Protein AF-A0A2M8DKU1-F1 (afdb_monomer_lite)

Sequence (225 aa):
MVCRLCLLVALFFCLPRLAAAACPTCHAKIEQAAGWAHTYADWEESIHAFNEITCTSCHGGDNGAPEAAKAHAGIRFRGQAAAGDPAVRLTVVQLCSGCHQDTFHGYRVSPHFKALSAGRKAADCATCHGAVGGHVLNAGTITATCRQCHTDTAAGNTVEVAQTMLEFTHRIRMALVFPEPGHQLTGDKRARVEEAISAAMAAWHEFNLESLGQALVHGTGVLDQ

Foldseek 3Di:
DDDDDDDPPPPPPPPPPPQQQAPCNPQVPDDDDPADLDGPVLQCLAPCVVVVNGPCLQQNADRRDPDPVRRNVRGPDPGNVLPFFLVSLVVLLVSCCVPPVLLSVLLCLAPQVVCSVVRHGGDHPCLQQTSNSRDDDALVRQLVSVCVPDVDDPPPPLSVLLSVLRNLLVVLVCCQVPPDVPQHDDDPLSVLLVVLSVQLSSNNSNSNSPSNVVSSCSNVVSSVD

Radius of gyration: 25.32 Å; chains: 1; bounding box: 109×31×55 Å

pLDDT: mean 83.02, std 13.85, range [41.19, 97.12]

Structure (mmCIF, N/CA/C/O backbone):
data_AF-A0A2M8DKU1-F1
#
_entry.id   AF-A0A2M8DKU1-F1
#
loop_
_atom_site.group_PDB
_atom_site.id
_atom_site.type_symbol
_atom_site.label_atom_id
_atom_site.label_alt_id
_atom_site.label_comp_id
_atom_site.label_asym_id
_atom_site.label_entity_id
_atom_site.label_seq_id
_atom_site.pdbx_PDB_ins_code
_atom_site.Cartn_x
_atom_site.Cartn_y
_atom_site.Cartn_z
_atom_site.occupancy
_atom_site.B_iso_or_equiv
_atom_site.auth_seq_id
_atom_site.auth_comp_id
_atom_site.auth_asym_id
_atom_site.auth_atom_id
_atom_site.pdbx_PDB_model_num
ATOM 1 N N . MET A 1 1 ? 84.349 2.995 -3.099 1.00 42.56 1 MET A N 1
ATOM 2 C CA . MET A 1 1 ? 83.288 3.157 -4.118 1.00 42.56 1 MET A CA 1
ATOM 3 C C . MET A 1 1 ? 81.954 2.842 -3.469 1.00 42.56 1 MET A C 1
ATOM 5 O O . MET A 1 1 ? 81.770 1.741 -2.975 1.00 42.56 1 MET A O 1
ATOM 9 N N . VAL A 1 2 ? 81.093 3.854 -3.370 1.00 41.19 2 VAL A N 1
ATOM 10 C CA . VAL A 1 2 ? 79.790 3.825 -2.690 1.00 41.19 2 VAL A CA 1
ATOM 11 C C . VAL A 1 2 ? 78.769 3.161 -3.619 1.00 41.19 2 VAL A C 1
ATOM 13 O O . VAL A 1 2 ? 78.515 3.694 -4.695 1.00 41.19 2 VAL A O 1
ATOM 16 N N . CYS A 1 3 ? 78.186 2.023 -3.233 1.00 44.62 3 CYS A N 1
ATOM 17 C CA . CYS A 1 3 ? 77.051 1.444 -3.955 1.00 44.62 3 CYS A CA 1
ATOM 18 C C . CYS A 1 3 ? 75.760 1.964 -3.311 1.00 44.62 3 CYS A C 1
ATOM 20 O O . CYS A 1 3 ? 75.460 1.659 -2.157 1.00 44.62 3 CYS A O 1
ATOM 22 N N . ARG A 1 4 ? 75.068 2.854 -4.028 1.00 52.16 4 ARG A N 1
ATOM 23 C CA . ARG A 1 4 ? 73.880 3.572 -3.566 1.00 52.16 4 ARG A CA 1
ATOM 24 C C . ARG A 1 4 ? 72.654 2.657 -3.511 1.00 52.16 4 ARG A C 1
ATOM 26 O O . ARG A 1 4 ? 72.298 2.005 -4.484 1.00 52.16 4 ARG A O 1
ATOM 33 N N . LEU A 1 5 ? 71.997 2.738 -2.361 1.00 53.97 5 LEU A N 1
ATOM 34 C CA . LEU A 1 5 ? 70.606 2.424 -2.060 1.00 53.97 5 LEU A CA 1
ATOM 35 C C . LEU A 1 5 ? 69.651 2.785 -3.222 1.00 53.97 5 LEU A C 1
ATOM 37 O O . LEU A 1 5 ? 69.619 3.936 -3.652 1.00 53.97 5 LEU A O 1
ATOM 41 N N . CYS A 1 6 ? 68.833 1.834 -3.678 1.00 49.78 6 CYS A N 1
ATOM 42 C CA . CYS A 1 6 ? 67.615 2.107 -4.448 1.00 49.78 6 CYS A CA 1
ATOM 43 C C . CYS A 1 6 ? 66.435 1.467 -3.713 1.00 49.78 6 CYS A C 1
ATOM 45 O O . CYS A 1 6 ? 66.154 0.280 -3.858 1.00 49.78 6 CYS A O 1
ATOM 47 N N . LEU A 1 7 ? 65.780 2.269 -2.872 1.00 52.06 7 LEU A N 1
ATOM 48 C CA . LEU A 1 7 ? 64.505 1.941 -2.246 1.00 52.06 7 LEU A CA 1
ATOM 49 C C . LEU A 1 7 ? 63.419 2.068 -3.330 1.00 52.06 7 LEU A C 1
ATOM 51 O O . LEU A 1 7 ? 63.049 3.175 -3.717 1.00 52.06 7 LEU A O 1
ATOM 55 N N . LEU A 1 8 ? 62.943 0.944 -3.865 1.00 54.41 8 LEU A N 1
ATOM 56 C CA . LEU A 1 8 ? 61.777 0.910 -4.749 1.00 54.41 8 LEU A CA 1
ATOM 57 C C . LEU A 1 8 ? 60.518 1.121 -3.898 1.00 54.41 8 LEU A C 1
ATOM 59 O O . LEU A 1 8 ? 59.975 0.181 -3.323 1.00 54.41 8 LEU A O 1
ATOM 63 N N . VAL A 1 9 ? 60.065 2.370 -3.800 1.00 57.34 9 VAL A N 1
ATOM 64 C CA . VAL A 1 9 ? 58.725 2.693 -3.299 1.00 57.34 9 VAL A CA 1
ATOM 65 C C . VAL A 1 9 ? 57.731 2.260 -4.373 1.00 57.34 9 VAL A C 1
ATOM 67 O O . VAL A 1 9 ? 57.566 2.930 -5.391 1.00 57.34 9 VAL A O 1
ATOM 70 N N . ALA A 1 10 ? 57.096 1.107 -4.169 1.00 59.84 10 ALA A N 1
ATOM 71 C CA . ALA A 1 10 ? 55.966 0.676 -4.976 1.00 59.84 10 ALA A CA 1
ATOM 72 C C . ALA A 1 10 ? 54.788 1.626 -4.711 1.00 59.84 10 ALA A C 1
ATOM 74 O O . ALA A 1 10 ? 54.041 1.468 -3.747 1.00 59.84 10 ALA A O 1
ATOM 75 N N . LEU A 1 11 ? 54.643 2.642 -5.562 1.00 57.56 11 LEU A N 1
ATOM 76 C CA . LEU A 1 11 ? 53.414 3.414 -5.695 1.00 57.56 11 LEU A CA 1
ATOM 77 C C . LEU A 1 11 ? 52.318 2.451 -6.157 1.00 57.56 11 LEU A C 1
ATOM 79 O O . LEU A 1 11 ? 52.180 2.169 -7.347 1.00 57.56 11 LEU A O 1
ATOM 83 N N . PHE A 1 12 ? 51.551 1.926 -5.201 1.00 57.91 12 PHE A N 1
ATOM 84 C CA . PHE A 1 12 ? 50.243 1.346 -5.467 1.00 57.91 12 PHE A CA 1
ATOM 85 C C . PHE A 1 12 ? 49.377 2.465 -6.054 1.00 57.91 12 PHE A C 1
ATOM 87 O O . PHE A 1 12 ? 48.745 3.237 -5.334 1.00 57.91 12 PHE A O 1
ATOM 94 N N . PHE A 1 13 ? 49.389 2.590 -7.381 1.00 55.44 13 PHE A N 1
ATOM 95 C CA . PHE A 1 13 ? 48.347 3.297 -8.104 1.00 55.44 13 PHE A CA 1
ATOM 96 C C . PHE A 1 13 ? 47.045 2.566 -7.782 1.00 55.44 13 PHE A C 1
ATOM 98 O O . PHE A 1 13 ? 46.744 1.511 -8.340 1.00 55.44 13 PHE A O 1
ATOM 105 N N . CYS A 1 14 ? 46.295 3.112 -6.829 1.00 55.62 14 CYS A N 1
ATOM 106 C CA . CYS A 1 14 ? 44.892 2.799 -6.658 1.00 55.62 14 CYS A CA 1
ATOM 107 C C . CYS A 1 14 ? 44.209 3.303 -7.932 1.00 55.62 14 CYS A C 1
ATOM 109 O O . CYS A 1 14 ? 43.826 4.468 -8.025 1.00 55.62 14 CYS A O 1
ATOM 111 N N . LEU A 1 15 ? 44.166 2.457 -8.968 1.00 50.81 15 LEU A N 1
ATOM 112 C CA . LEU A 1 15 ? 43.274 2.684 -10.093 1.00 50.81 15 LEU A CA 1
ATOM 113 C C . LEU A 1 15 ? 41.895 2.910 -9.476 1.00 50.81 15 LEU A C 1
ATOM 115 O O . LEU A 1 15 ? 41.463 2.060 -8.688 1.00 50.81 15 LEU A O 1
ATOM 119 N N . PRO A 1 16 ? 41.213 4.029 -9.775 1.00 46.62 16 PRO A N 1
ATOM 120 C CA . PRO A 1 16 ? 39.846 4.179 -9.338 1.00 46.62 16 PRO A CA 1
ATOM 121 C C . PRO A 1 16 ? 39.110 2.997 -9.954 1.00 46.62 16 PRO A C 1
ATOM 123 O O . PRO A 1 16 ? 38.996 2.887 -11.176 1.00 46.62 16 PRO A O 1
ATOM 126 N N . ARG A 1 17 ? 38.672 2.058 -9.111 1.00 51.22 17 ARG A N 1
ATOM 127 C CA . ARG A 1 17 ? 37.619 1.127 -9.495 1.00 51.22 17 ARG A CA 1
ATOM 128 C C . ARG A 1 17 ? 36.519 2.048 -9.994 1.00 51.22 17 ARG A C 1
ATOM 130 O O . ARG A 1 17 ? 35.993 2.815 -9.190 1.00 51.22 17 ARG A O 1
ATOM 137 N N . LEU A 1 18 ? 36.255 2.053 -11.305 1.00 50.94 18 LEU A N 1
ATOM 138 C CA . LEU A 1 18 ? 35.040 2.661 -11.828 1.00 50.94 18 LEU A CA 1
ATOM 139 C C . LEU A 1 18 ? 33.934 2.090 -10.954 1.00 50.94 18 LEU A C 1
ATOM 141 O O . LEU A 1 18 ? 33.735 0.873 -10.942 1.00 50.94 18 LEU A O 1
ATOM 145 N N . ALA A 1 19 ? 33.351 2.941 -10.109 1.00 52.53 19 ALA A N 1
ATOM 146 C CA . ALA A 1 19 ? 32.265 2.530 -9.251 1.00 52.53 19 ALA A CA 1
ATOM 147 C C . ALA A 1 19 ? 31.234 1.910 -10.189 1.00 52.53 19 ALA A C 1
ATOM 149 O O . ALA A 1 19 ? 30.847 2.549 -11.170 1.00 52.53 19 ALA A O 1
ATOM 150 N N . ALA A 1 20 ? 30.896 0.643 -9.946 1.00 52.22 20 ALA A N 1
ATOM 151 C CA . ALA A 1 20 ? 29.767 -0.011 -10.586 1.00 52.22 20 ALA A CA 1
ATOM 152 C C . ALA A 1 20 ? 28.630 1.012 -10.688 1.00 52.22 20 ALA A C 1
ATOM 154 O O . ALA A 1 20 ? 28.280 1.636 -9.681 1.00 52.22 20 ALA A O 1
ATOM 155 N N . ALA A 1 21 ? 28.155 1.275 -11.907 1.00 59.72 21 ALA A N 1
ATOM 156 C CA . ALA A 1 21 ? 27.138 2.290 -12.119 1.00 59.72 21 ALA A CA 1
ATOM 157 C C . ALA A 1 21 ? 25.833 1.761 -11.531 1.00 59.72 21 ALA A C 1
ATOM 159 O O . ALA A 1 21 ? 25.127 0.979 -12.163 1.00 59.72 21 ALA A O 1
ATOM 160 N N . ALA A 1 22 ? 25.545 2.165 -10.298 1.00 82.81 22 ALA A N 1
ATOM 161 C CA . ALA A 1 22 ? 24.321 1.774 -9.639 1.00 82.81 22 ALA A CA 1
ATOM 162 C C . ALA A 1 22 ? 23.124 2.399 -10.373 1.00 82.81 22 ALA A C 1
ATOM 164 O O . ALA A 1 22 ? 23.231 3.504 -10.913 1.00 82.81 22 ALA A O 1
ATOM 165 N N . CYS A 1 23 ? 21.964 1.742 -10.360 1.00 88.56 23 CYS A N 1
ATOM 166 C CA . CYS A 1 23 ? 20.742 2.232 -10.995 1.00 88.56 23 CYS A CA 1
ATOM 167 C C . CYS A 1 23 ? 20.452 3.713 -10.650 1.00 88.56 23 CYS A C 1
ATOM 169 O O . CYS A 1 23 ? 20.193 4.478 -11.584 1.00 88.56 23 CYS A O 1
ATOM 171 N N . PRO A 1 24 ? 20.586 4.174 -9.382 1.00 88.19 24 PRO A N 1
ATOM 172 C CA . PRO A 1 24 ? 20.432 5.588 -9.023 1.00 88.19 24 PRO A CA 1
ATOM 173 C C . PRO A 1 24 ? 21.370 6.544 -9.768 1.00 88.19 24 PRO A C 1
ATOM 175 O O . PRO A 1 24 ? 20.971 7.649 -10.116 1.00 88.19 24 PRO A O 1
ATOM 178 N N . THR A 1 25 ? 22.606 6.136 -10.072 1.00 86.56 25 THR A N 1
ATOM 179 C CA . THR A 1 25 ? 23.611 7.004 -10.710 1.00 86.56 25 THR A CA 1
ATOM 180 C C . THR A 1 25 ? 23.165 7.494 -12.088 1.00 86.56 25 THR A C 1
ATOM 182 O O . THR A 1 25 ? 23.462 8.633 -12.465 1.00 86.56 25 THR A O 1
ATOM 185 N N . CYS A 1 26 ? 22.439 6.650 -12.824 1.00 87.75 26 CYS A N 1
ATOM 186 C CA . CYS A 1 26 ? 21.829 7.004 -14.100 1.00 87.75 26 CYS A CA 1
ATOM 187 C C . CYS A 1 26 ? 20.399 7.524 -13.911 1.00 87.75 26 CYS A C 1
ATOM 189 O O . CYS A 1 26 ? 20.077 8.602 -14.403 1.00 87.75 26 CYS A O 1
ATOM 191 N N . HIS A 1 27 ? 19.545 6.799 -13.181 1.00 88.75 27 HIS A N 1
ATOM 192 C CA . HIS A 1 27 ? 18.113 7.102 -13.108 1.00 88.75 27 HIS A CA 1
ATOM 193 C C . HIS A 1 27 ? 17.765 8.369 -12.318 1.00 88.75 27 HIS A C 1
ATOM 195 O O . HIS A 1 27 ? 16.707 8.935 -12.577 1.00 88.75 27 HIS A O 1
ATOM 201 N N . ALA A 1 28 ? 18.651 8.874 -11.452 1.00 89.38 28 ALA A N 1
ATOM 202 C CA . ALA A 1 28 ? 18.483 10.191 -10.827 1.00 89.38 28 ALA A CA 1
ATOM 203 C C . ALA A 1 28 ? 18.616 11.359 -11.820 1.00 89.38 28 ALA A C 1
ATOM 205 O O . ALA A 1 28 ? 18.211 12.478 -11.526 1.00 89.38 28 ALA A O 1
ATOM 206 N N . LYS A 1 29 ? 19.215 11.116 -12.993 1.00 87.88 29 LYS A N 1
ATOM 207 C CA . LYS A 1 29 ? 19.506 12.136 -14.016 1.00 87.88 29 LYS A CA 1
ATOM 208 C C . LYS A 1 29 ? 18.696 11.946 -15.294 1.00 87.88 29 LYS A C 1
ATOM 210 O O . LYS A 1 29 ? 18.855 12.717 -16.236 1.00 87.88 29 LYS A O 1
ATOM 215 N N . ILE A 1 30 ? 17.887 10.892 -15.353 1.00 81.25 30 ILE A N 1
ATOM 216 C CA . ILE A 1 30 ? 17.047 10.579 -16.502 1.00 81.25 30 ILE A CA 1
ATOM 217 C C . ILE A 1 30 ? 15.628 10.977 -16.137 1.00 81.25 30 ILE A C 1
ATOM 219 O O . ILE A 1 30 ? 15.043 10.424 -15.207 1.00 81.25 30 ILE A O 1
ATOM 223 N N . GLU A 1 31 ? 15.071 11.907 -16.901 1.00 73.00 31 GLU A N 1
ATOM 224 C CA . GLU A 1 31 ? 13.649 12.204 -16.835 1.00 73.00 31 GLU A CA 1
ATOM 225 C C . GLU A 1 31 ? 12.876 10.964 -17.304 1.00 73.00 31 GLU A C 1
ATOM 227 O O . GLU A 1 31 ? 13.057 10.491 -18.433 1.00 73.00 31 GLU A O 1
ATOM 232 N N . GLN A 1 32 ? 12.073 10.365 -16.418 1.00 70.00 32 GLN A N 1
ATOM 233 C CA . GLN A 1 32 ? 11.247 9.229 -16.817 1.00 70.00 32 GLN A CA 1
ATOM 234 C C . GLN A 1 32 ? 10.171 9.707 -17.796 1.00 70.00 32 GLN A C 1
ATOM 236 O O . GLN A 1 32 ? 9.537 10.741 -17.598 1.00 70.00 32 GLN A O 1
ATOM 241 N N . ALA A 1 33 ? 9.952 8.930 -18.858 1.00 66.94 33 ALA A N 1
ATOM 242 C CA . ALA A 1 33 ? 8.930 9.244 -19.847 1.00 66.94 33 ALA A CA 1
ATOM 243 C C . ALA A 1 33 ? 7.536 9.339 -19.203 1.00 66.94 33 ALA A C 1
ATOM 245 O O . ALA A 1 33 ? 7.223 8.614 -18.253 1.00 66.94 33 ALA A O 1
ATOM 246 N N . ALA A 1 34 ? 6.673 10.179 -19.779 1.00 61.72 34 ALA A N 1
ATOM 247 C CA . ALA A 1 34 ? 5.272 10.254 -19.390 1.00 61.72 34 ALA A CA 1
ATOM 248 C C . ALA A 1 34 ? 4.650 8.847 -19.394 1.00 61.72 34 ALA A C 1
ATOM 250 O O . ALA A 1 34 ? 4.682 8.143 -20.406 1.00 61.72 34 ALA A O 1
ATOM 251 N N . GLY A 1 35 ? 4.119 8.432 -18.241 1.00 64.31 35 GLY A N 1
ATOM 252 C CA . GLY A 1 35 ? 3.426 7.159 -18.091 1.00 64.31 35 GLY A CA 1
ATOM 253 C C . GLY A 1 35 ? 4.106 6.090 -17.237 1.00 64.31 35 GLY A C 1
ATOM 254 O O . GLY A 1 35 ? 3.510 5.037 -17.027 1.00 64.31 35 GLY A O 1
ATOM 255 N N . TRP A 1 36 ? 5.309 6.325 -16.717 1.00 77.06 36 TRP A N 1
ATOM 256 C CA . TRP A 1 36 ? 5.889 5.434 -15.709 1.00 77.06 36 TRP A CA 1
ATOM 257 C C . TRP A 1 36 ? 5.068 5.461 -14.415 1.00 77.06 36 TRP A C 1
ATOM 259 O O . TRP A 1 36 ? 4.491 6.484 -14.057 1.00 77.06 36 TRP A O 1
ATOM 269 N N . ALA A 1 37 ? 5.010 4.323 -13.717 1.00 80.31 37 ALA A N 1
ATOM 270 C CA . ALA A 1 37 ? 4.240 4.205 -12.478 1.00 80.31 37 ALA A CA 1
ATOM 271 C C . ALA A 1 37 ? 4.882 4.943 -11.288 1.00 80.31 37 ALA A C 1
ATOM 273 O O . ALA A 1 37 ? 4.203 5.170 -10.291 1.00 80.31 37 ALA A O 1
ATOM 274 N N . HIS A 1 38 ? 6.176 5.264 -11.382 1.00 86.38 38 HIS A N 1
ATOM 275 C CA . HIS A 1 38 ? 6.903 6.091 -10.426 1.00 86.38 38 HIS A CA 1
ATOM 276 C C . HIS A 1 38 ? 8.167 6.686 -11.066 1.00 86.38 38 HIS A C 1
ATOM 278 O O . HIS A 1 38 ? 8.675 6.169 -12.070 1.00 86.38 38 HIS A O 1
ATOM 284 N N . THR A 1 39 ? 8.691 7.735 -10.443 1.00 87.12 39 THR A N 1
ATOM 285 C CA . THR A 1 39 ? 9.962 8.381 -10.768 1.00 87.12 39 THR A CA 1
ATOM 286 C C . THR A 1 39 ? 11.103 7.909 -9.859 1.00 87.12 39 THR A C 1
ATOM 288 O O . THR A 1 39 ? 10.897 7.125 -8.926 1.00 87.12 39 THR A O 1
ATOM 291 N N . TYR A 1 40 ? 12.334 8.356 -10.138 1.00 88.94 40 TYR A N 1
ATOM 292 C CA . TYR A 1 40 ? 13.443 8.208 -9.185 1.00 88.94 40 TYR A CA 1
ATOM 293 C C . TYR A 1 40 ? 13.170 9.006 -7.906 1.00 88.94 40 TYR A C 1
ATOM 295 O O . TYR A 1 40 ? 13.390 8.472 -6.825 1.00 88.94 40 TYR A O 1
ATOM 303 N N . ALA A 1 41 ? 12.643 10.229 -8.029 1.00 88.69 41 ALA A N 1
ATOM 304 C CA . ALA A 1 41 ? 12.298 11.069 -6.884 1.00 88.69 41 ALA A CA 1
ATOM 305 C C . ALA A 1 41 ? 11.245 10.393 -5.989 1.00 88.69 41 ALA A C 1
ATOM 307 O O . ALA A 1 41 ? 11.443 10.302 -4.783 1.00 88.69 41 ALA A O 1
ATOM 308 N N . ASP A 1 42 ? 10.206 9.790 -6.582 1.00 88.31 42 ASP A N 1
ATOM 309 C CA . ASP A 1 42 ? 9.186 9.043 -5.829 1.00 88.31 42 ASP A CA 1
ATOM 310 C C . ASP A 1 42 ? 9.805 7.901 -5.008 1.00 88.31 42 ASP A C 1
ATOM 312 O O . ASP A 1 42 ? 9.341 7.591 -3.911 1.00 88.31 42 ASP A O 1
ATOM 316 N N . TRP A 1 43 ? 10.834 7.232 -5.547 1.00 90.75 43 TRP A N 1
ATOM 317 C CA . TRP A 1 43 ? 11.559 6.194 -4.816 1.00 90.75 43 TRP A CA 1
ATOM 318 C C . TRP A 1 43 ? 12.450 6.803 -3.737 1.00 90.75 43 TRP A C 1
ATOM 320 O O . TRP A 1 43 ? 12.392 6.334 -2.606 1.00 90.75 43 TRP A O 1
ATOM 330 N N . GLU A 1 44 ? 13.239 7.827 -4.060 1.00 91.25 44 GLU A N 1
ATOM 331 C CA . GLU A 1 44 ? 14.175 8.487 -3.142 1.00 91.25 44 GLU A CA 1
ATOM 332 C C . GLU A 1 44 ? 13.470 9.048 -1.898 1.00 91.25 44 GLU A C 1
ATOM 334 O O . GLU A 1 44 ? 13.991 8.939 -0.791 1.00 91.25 44 GLU A O 1
ATOM 339 N N . GLU A 1 45 ? 12.250 9.560 -2.059 1.00 90.06 45 GLU A N 1
ATOM 340 C CA . GLU A 1 45 ? 11.421 10.082 -0.967 1.00 90.06 45 GLU A CA 1
ATOM 341 C C . GLU A 1 45 ? 10.640 8.988 -0.212 1.00 90.06 45 GLU A C 1
ATOM 343 O O . GLU A 1 45 ? 9.981 9.260 0.795 1.00 90.06 45 GLU A O 1
ATOM 348 N N . SER A 1 46 ? 10.685 7.736 -0.675 1.00 91.69 46 SER A N 1
ATOM 349 C CA . SER A 1 46 ? 9.899 6.647 -0.095 1.00 91.69 46 SER A CA 1
ATOM 350 C C . SER A 1 46 ? 10.521 6.056 1.173 1.00 91.69 46 SER A C 1
ATOM 352 O O . SER A 1 46 ? 11.736 6.059 1.392 1.00 91.69 46 SER A O 1
ATOM 354 N N . ILE A 1 47 ? 9.676 5.392 1.969 1.00 91.06 47 ILE A N 1
ATOM 355 C CA . ILE A 1 47 ? 10.130 4.577 3.103 1.00 91.06 47 ILE A CA 1
ATOM 356 C C . ILE A 1 47 ? 11.055 3.431 2.664 1.00 91.06 47 ILE A C 1
ATOM 358 O O . ILE A 1 47 ? 11.888 2.977 3.443 1.00 91.06 47 ILE A O 1
ATOM 362 N N . HIS A 1 48 ? 10.942 2.965 1.418 1.00 93.25 48 HIS A N 1
ATOM 363 C CA . HIS A 1 48 ? 11.815 1.927 0.885 1.00 93.25 48 HIS A CA 1
ATOM 364 C C . HIS A 1 48 ? 13.237 2.438 0.662 1.00 93.25 48 HIS A C 1
ATOM 366 O O . HIS A 1 48 ? 14.172 1.745 1.053 1.00 93.25 48 HIS A O 1
ATOM 372 N N . ALA A 1 49 ? 13.417 3.645 0.116 1.00 92.06 49 ALA A N 1
ATOM 373 C CA . ALA A 1 49 ? 14.746 4.247 0.020 1.00 92.06 49 ALA A CA 1
ATOM 374 C C . ALA A 1 49 ? 15.331 4.541 1.406 1.00 92.06 49 ALA A C 1
ATOM 376 O O . ALA A 1 49 ? 16.496 4.226 1.644 1.00 92.06 49 ALA A O 1
ATOM 377 N N . PHE A 1 50 ? 14.514 5.041 2.344 1.00 91.19 50 PHE A N 1
ATOM 378 C CA . PHE A 1 50 ? 14.939 5.245 3.734 1.00 91.19 50 PHE A CA 1
ATOM 379 C C . PHE A 1 50 ? 15.457 3.953 4.395 1.00 91.19 50 PHE A C 1
ATOM 381 O O . PHE A 1 50 ? 16.394 4.002 5.184 1.00 91.19 50 PHE A O 1
ATOM 388 N N . ASN A 1 51 ? 14.877 2.798 4.051 1.00 92.19 51 ASN A N 1
ATOM 389 C CA . ASN A 1 51 ? 15.301 1.478 4.536 1.00 92.19 51 ASN A CA 1
ATOM 390 C C . ASN A 1 51 ? 16.260 0.749 3.570 1.00 92.19 51 ASN A C 1
ATOM 392 O O . ASN A 1 51 ? 16.362 -0.475 3.618 1.00 92.19 51 ASN A O 1
ATOM 396 N N . GLU A 1 52 ? 16.937 1.476 2.676 1.00 92.12 52 GLU A N 1
ATOM 397 C CA . GLU A 1 52 ? 17.967 0.949 1.764 1.00 92.12 52 GLU A CA 1
ATOM 398 C C . GLU A 1 52 ? 17.483 -0.165 0.806 1.00 92.12 52 GLU A C 1
ATOM 400 O O . GLU A 1 52 ? 18.271 -0.944 0.259 1.00 92.12 52 GLU A O 1
ATOM 405 N N . ILE A 1 53 ? 16.178 -0.234 0.529 1.00 92.25 53 ILE A N 1
ATOM 406 C CA . ILE A 1 53 ? 15.614 -1.166 -0.450 1.00 92.25 53 ILE A CA 1
ATOM 407 C C . ILE A 1 53 ? 15.931 -0.666 -1.863 1.00 92.25 53 ILE A C 1
ATOM 409 O O . ILE A 1 53 ? 15.328 0.277 -2.380 1.00 92.25 53 ILE A O 1
ATOM 413 N N . THR A 1 54 ? 16.897 -1.327 -2.500 1.00 91.00 54 THR A N 1
ATOM 414 C CA . THR A 1 54 ? 17.414 -0.937 -3.819 1.00 91.00 54 THR A CA 1
ATOM 415 C C . THR A 1 54 ? 16.438 -1.221 -4.965 1.00 91.00 54 THR A C 1
ATOM 417 O O . THR A 1 54 ? 15.559 -2.079 -4.870 1.00 91.00 54 THR A O 1
ATOM 420 N N . CYS A 1 55 ? 16.662 -0.577 -6.116 1.00 90.44 55 CYS A N 1
ATOM 421 C CA . CYS A 1 55 ? 15.885 -0.796 -7.340 1.00 90.44 55 CYS A CA 1
ATOM 422 C C . CYS A 1 55 ? 15.811 -2.285 -7.723 1.00 90.44 55 CYS A C 1
ATOM 424 O O . CYS A 1 55 ? 14.753 -2.773 -8.120 1.00 90.44 55 CYS A O 1
ATOM 426 N N . THR A 1 56 ? 16.920 -3.015 -7.559 1.00 91.62 56 THR A N 1
ATOM 427 C CA . THR A 1 56 ? 17.020 -4.432 -7.941 1.00 91.62 56 THR A CA 1
ATOM 428 C C . THR A 1 56 ? 16.205 -5.371 -7.057 1.00 91.62 56 THR A C 1
ATOM 430 O O . THR A 1 56 ? 15.766 -6.416 -7.539 1.00 91.62 56 THR A O 1
ATOM 433 N N . SER A 1 57 ? 15.919 -4.981 -5.810 1.00 91.50 57 SER A N 1
ATOM 434 C CA . SER A 1 57 ? 15.067 -5.757 -4.902 1.00 91.50 57 SER A CA 1
ATOM 435 C C . SER A 1 57 ? 13.673 -5.970 -5.500 1.00 91.50 57 SER A C 1
ATOM 437 O O . SER A 1 57 ? 13.106 -7.056 -5.396 1.00 91.50 57 SER A O 1
ATOM 439 N N . CYS A 1 58 ? 13.164 -4.961 -6.213 1.00 90.38 58 CYS A N 1
ATOM 440 C CA . CYS A 1 58 ? 11.867 -5.005 -6.879 1.00 90.38 58 CYS A CA 1
ATOM 441 C C . CYS A 1 58 ? 11.993 -5.348 -8.368 1.00 90.38 58 CYS A C 1
ATOM 443 O O . CYS A 1 58 ? 11.451 -6.348 -8.852 1.00 90.38 58 CYS A O 1
ATOM 445 N N . HIS A 1 59 ? 12.756 -4.534 -9.095 1.00 90.06 59 HIS A N 1
ATOM 446 C CA . HIS A 1 59 ? 12.843 -4.571 -10.551 1.00 90.06 59 HIS A CA 1
ATOM 447 C C . HIS A 1 59 ? 13.814 -5.629 -11.075 1.00 90.06 59 HIS A C 1
ATOM 449 O O . HIS A 1 59 ? 13.692 -6.013 -12.227 1.00 90.06 59 HIS A O 1
ATOM 455 N N . GLY A 1 60 ? 14.740 -6.158 -10.272 1.00 90.56 60 GLY A N 1
ATOM 456 C CA . GLY A 1 60 ? 15.826 -7.010 -10.772 1.00 90.56 60 GLY A CA 1
ATOM 457 C C . GLY A 1 60 ? 16.851 -6.214 -11.588 1.00 90.56 60 GLY A C 1
ATOM 458 O O . GLY A 1 60 ? 17.083 -5.040 -11.309 1.00 90.56 60 GLY A O 1
ATOM 459 N N . GLY A 1 61 ? 17.454 -6.842 -12.599 1.00 90.88 61 GLY A N 1
ATOM 460 C CA . GLY A 1 61 ? 18.545 -6.239 -13.370 1.00 90.88 61 GLY A CA 1
ATOM 461 C C . GLY A 1 61 ? 19.924 -6.428 -12.735 1.00 90.88 61 GLY A C 1
ATOM 462 O O . GLY A 1 61 ? 20.075 -7.128 -11.733 1.00 90.88 61 GLY A O 1
ATOM 463 N N . ASP A 1 62 ? 20.927 -5.795 -13.338 1.00 90.25 62 ASP A N 1
ATOM 464 C CA . ASP A 1 62 ? 22.317 -5.824 -12.884 1.00 90.25 62 ASP A CA 1
ATOM 465 C C . ASP A 1 62 ? 22.780 -4.415 -12.485 1.00 90.25 62 ASP A C 1
ATOM 467 O O . ASP A 1 62 ? 23.103 -3.580 -13.329 1.00 90.25 62 ASP A O 1
ATOM 471 N N . ASN A 1 63 ? 22.832 -4.161 -11.174 1.00 87.44 63 ASN A N 1
ATOM 472 C CA . ASN A 1 63 ? 23.292 -2.895 -10.589 1.00 87.44 63 ASN A CA 1
ATOM 473 C C . ASN A 1 63 ? 24.806 -2.652 -10.766 1.00 87.44 63 ASN A C 1
ATOM 475 O O . ASN A 1 63 ? 25.316 -1.605 -10.376 1.00 87.44 63 ASN A O 1
ATOM 479 N N . GLY A 1 64 ? 25.543 -3.646 -11.269 1.00 85.62 64 GLY A N 1
ATOM 480 C CA . GLY A 1 64 ? 26.975 -3.578 -11.531 1.00 85.62 64 GLY A CA 1
ATOM 481 C C . GLY A 1 64 ? 27.329 -3.169 -12.958 1.00 85.62 64 GLY A C 1
ATOM 482 O O . GLY A 1 64 ? 28.470 -2.774 -13.215 1.00 85.62 64 GLY A O 1
ATOM 483 N N . ALA A 1 65 ? 26.380 -3.271 -13.889 1.00 88.75 65 ALA A N 1
ATOM 484 C CA . ALA A 1 65 ? 26.649 -3.122 -15.309 1.00 88.75 65 ALA A CA 1
ATOM 485 C C . ALA A 1 65 ? 26.599 -1.648 -15.758 1.00 88.75 65 ALA A C 1
ATOM 487 O O . ALA A 1 65 ? 25.565 -0.998 -15.624 1.00 88.75 65 ALA A O 1
ATOM 488 N N . PRO A 1 66 ? 27.676 -1.109 -16.360 1.00 84.12 66 PRO A N 1
ATOM 489 C CA . PRO A 1 66 ? 27.702 0.281 -16.814 1.00 84.12 66 PRO A CA 1
ATOM 490 C C . PRO A 1 66 ? 26.916 0.508 -18.111 1.00 84.12 66 PRO A C 1
ATOM 492 O O . PRO A 1 66 ? 26.538 1.638 -18.414 1.00 84.12 66 PRO A O 1
ATOM 495 N N . GLU A 1 67 ? 26.664 -0.542 -18.898 1.00 88.44 67 GLU A N 1
ATOM 496 C CA . GLU A 1 67 ? 25.863 -0.435 -20.115 1.00 88.44 67 GLU A CA 1
ATOM 497 C C . GLU A 1 67 ? 24.383 -0.713 -19.841 1.00 88.44 67 GLU A C 1
ATOM 499 O O . GLU A 1 67 ? 24.031 -1.801 -19.384 1.00 88.44 67 GLU A O 1
ATOM 504 N N . ALA A 1 68 ? 23.500 0.213 -20.233 1.00 88.19 68 ALA A N 1
ATOM 505 C CA . ALA A 1 68 ? 22.052 0.095 -20.025 1.00 88.19 68 ALA A CA 1
ATOM 506 C C . ALA A 1 68 ? 21.469 -1.240 -20.520 1.00 88.19 68 ALA A C 1
ATOM 508 O O . ALA A 1 68 ? 20.631 -1.837 -19.856 1.00 88.19 68 ALA A O 1
ATOM 509 N N . ALA A 1 69 ? 21.935 -1.755 -21.663 1.00 90.50 69 ALA A N 1
ATOM 510 C CA . ALA A 1 69 ? 21.465 -3.037 -22.189 1.00 90.50 69 ALA A CA 1
ATOM 511 C C . ALA A 1 69 ? 21.746 -4.214 -21.236 1.00 90.50 69 ALA A C 1
ATOM 513 O O . ALA A 1 69 ? 20.909 -5.106 -21.104 1.00 90.50 69 ALA A O 1
ATOM 514 N N . LYS A 1 70 ? 22.903 -4.203 -20.561 1.00 90.81 70 LYS A N 1
ATOM 515 C CA . LYS A 1 70 ? 23.282 -5.224 -19.578 1.00 90.81 70 LYS A CA 1
ATOM 516 C C . LYS A 1 70 ? 22.624 -4.961 -18.228 1.00 90.81 70 LYS A C 1
ATOM 518 O O . LYS A 1 70 ? 22.044 -5.881 -17.669 1.00 90.81 70 LYS A O 1
ATOM 523 N N . ALA A 1 71 ? 22.622 -3.712 -17.763 1.00 90.56 71 ALA A N 1
ATOM 524 C CA . ALA A 1 71 ? 21.968 -3.323 -16.514 1.00 90.56 71 ALA A CA 1
ATOM 525 C C . ALA A 1 71 ? 20.474 -3.665 -16.521 1.00 90.56 71 ALA A C 1
ATOM 527 O O . ALA A 1 71 ? 19.923 -4.139 -15.530 1.00 90.56 71 ALA A O 1
ATOM 528 N N . HIS A 1 72 ? 19.817 -3.483 -17.669 1.00 91.06 72 HIS A N 1
ATOM 529 C CA . HIS A 1 72 ? 18.400 -3.778 -17.825 1.00 91.06 72 HIS A CA 1
ATOM 530 C C . HIS A 1 72 ? 18.095 -5.250 -18.119 1.00 91.06 72 HIS A C 1
ATOM 532 O O . HIS A 1 72 ? 16.917 -5.626 -18.162 1.00 91.06 72 HIS A O 1
ATOM 538 N N . ALA A 1 73 ? 19.100 -6.100 -18.346 1.00 90.62 73 ALA A N 1
ATOM 539 C CA . ALA A 1 73 ? 18.879 -7.518 -18.601 1.00 90.62 73 ALA A CA 1
ATOM 540 C C . ALA A 1 73 ? 18.198 -8.167 -17.385 1.00 90.62 73 ALA A C 1
ATOM 542 O O . ALA A 1 73 ? 18.685 -8.082 -16.265 1.00 90.62 73 ALA A O 1
ATOM 543 N N . GLY A 1 74 ? 17.036 -8.792 -17.595 1.00 88.44 74 GLY A N 1
ATOM 544 C CA . GLY A 1 74 ? 16.269 -9.408 -16.506 1.00 88.44 74 GLY A CA 1
ATOM 545 C C . GLY A 1 74 ? 15.446 -8.441 -15.643 1.00 88.44 74 GLY A C 1
ATOM 546 O O . GLY A 1 74 ? 14.884 -8.883 -14.643 1.00 88.44 74 GLY A O 1
ATOM 547 N N . ILE A 1 75 ? 15.327 -7.159 -16.021 1.00 88.56 75 ILE A N 1
ATOM 548 C CA . ILE A 1 75 ? 14.392 -6.241 -15.354 1.00 88.56 75 ILE A CA 1
ATOM 549 C C . ILE A 1 75 ? 12.937 -6.704 -15.536 1.00 88.56 75 ILE A C 1
ATOM 551 O O . ILE A 1 75 ? 12.488 -6.955 -16.660 1.00 88.56 75 ILE A O 1
ATOM 555 N N . ARG A 1 76 ? 12.209 -6.755 -14.421 1.00 84.81 76 ARG A N 1
ATOM 556 C CA . ARG A 1 76 ? 10.768 -6.992 -14.287 1.00 84.81 76 ARG A CA 1
ATOM 557 C C . ARG A 1 76 ? 9.990 -5.699 -14.566 1.00 84.81 76 ARG A C 1
ATOM 559 O O . ARG A 1 76 ? 10.527 -4.615 -14.405 1.00 84.81 76 ARG A O 1
ATOM 566 N N . PHE A 1 77 ? 8.718 -5.819 -14.952 1.00 77.81 77 PHE A N 1
ATOM 567 C CA . PHE A 1 77 ? 7.782 -4.689 -15.106 1.00 77.81 77 PHE A CA 1
ATOM 568 C C . PHE A 1 77 ? 8.292 -3.557 -16.018 1.00 77.81 77 PHE A C 1
ATOM 570 O O . PHE A 1 77 ? 8.641 -2.467 -15.575 1.00 77.81 77 PHE A O 1
ATOM 577 N N . ARG A 1 78 ? 8.321 -3.800 -17.333 1.00 68.19 78 ARG A N 1
ATOM 578 C CA . ARG A 1 78 ? 8.729 -2.782 -18.313 1.00 68.19 78 ARG A CA 1
ATOM 579 C C . ARG A 1 78 ? 7.517 -2.032 -18.877 1.00 68.19 78 ARG A C 1
ATOM 581 O O . ARG A 1 78 ? 6.683 -2.632 -19.550 1.00 68.19 78 ARG A O 1
ATOM 588 N N . GLY A 1 79 ? 7.485 -0.714 -18.679 1.00 62.41 79 GLY A N 1
ATOM 589 C CA . GLY A 1 79 ? 6.537 0.203 -19.326 1.00 62.41 79 GLY A CA 1
ATOM 590 C C . GLY A 1 79 ? 5.081 0.110 -18.842 1.00 62.41 79 GLY A C 1
ATOM 591 O O . GLY A 1 79 ? 4.749 -0.614 -17.907 1.00 62.41 79 GLY A O 1
ATOM 592 N N . GLN A 1 80 ? 4.198 0.866 -19.506 1.00 55.56 80 GLN A N 1
ATOM 593 C CA . GLN A 1 80 ? 2.778 1.009 -19.146 1.00 55.56 80 GLN A CA 1
ATOM 594 C C . GLN A 1 80 ? 1.912 -0.229 -19.385 1.00 55.56 80 GLN A C 1
ATOM 596 O O . GLN A 1 80 ? 0.861 -0.347 -18.766 1.00 55.56 80 GLN A O 1
ATOM 601 N N . ALA A 1 81 ? 2.328 -1.154 -20.255 1.00 46.78 81 ALA A N 1
ATOM 602 C CA . ALA A 1 81 ? 1.545 -2.351 -20.584 1.00 46.78 81 ALA A CA 1
ATOM 603 C C . ALA A 1 81 ? 1.292 -3.263 -19.363 1.00 46.78 81 ALA A C 1
ATOM 605 O O . ALA A 1 81 ? 0.383 -4.085 -19.378 1.00 46.78 81 ALA A O 1
ATOM 606 N N . ALA A 1 82 ? 2.059 -3.072 -18.285 1.00 53.62 82 ALA A N 1
ATOM 607 C CA . ALA A 1 82 ? 1.863 -3.691 -16.979 1.00 53.62 82 ALA A CA 1
ATOM 608 C C . ALA A 1 82 ? 0.638 -3.158 -16.198 1.00 53.62 82 ALA A C 1
ATOM 610 O O . ALA A 1 82 ? 0.136 -3.822 -15.289 1.00 53.62 82 ALA A O 1
ATOM 611 N N . ALA A 1 83 ? 0.159 -1.950 -16.509 1.00 59.97 83 ALA A N 1
ATOM 612 C CA . ALA A 1 83 ? -0.828 -1.241 -15.707 1.00 59.97 83 ALA A CA 1
ATOM 613 C C . ALA A 1 83 ? -2.257 -1.718 -16.011 1.00 59.97 83 ALA A C 1
ATOM 615 O O . ALA A 1 83 ? -2.910 -1.267 -16.949 1.00 59.97 83 ALA A O 1
ATOM 616 N N . GLY A 1 84 ? -2.772 -2.611 -15.165 1.00 68.38 84 GLY A N 1
ATOM 617 C CA . GLY A 1 84 ? -4.181 -3.021 -15.17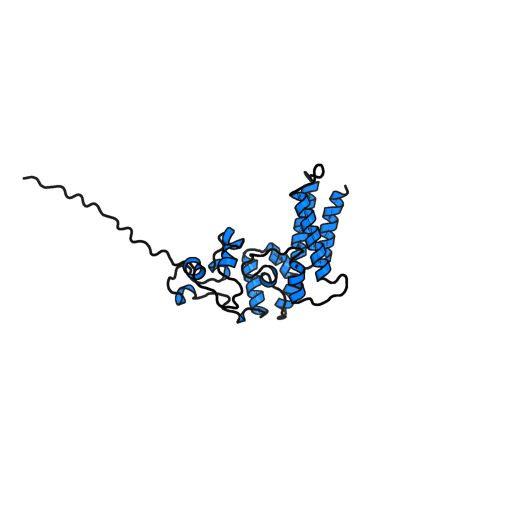2 1.00 68.38 84 GLY A CA 1
ATOM 618 C C . GLY A 1 84 ? -4.441 -4.458 -15.613 1.00 68.38 84 GLY A C 1
ATOM 619 O O . GLY A 1 84 ? -5.561 -4.926 -15.408 1.00 68.38 84 GLY A O 1
ATOM 620 N N . ASP A 1 85 ? -3.430 -5.157 -16.137 1.00 85.12 85 ASP A N 1
ATOM 621 C CA . ASP A 1 85 ? -3.485 -6.602 -16.373 1.00 85.12 85 ASP A CA 1
ATOM 622 C C . ASP A 1 85 ? -3.509 -7.348 -15.020 1.00 85.12 85 ASP A C 1
ATOM 624 O O . ASP A 1 85 ? -2.582 -7.186 -14.215 1.00 85.12 85 ASP A O 1
ATOM 628 N N . PRO A 1 86 ? -4.539 -8.167 -14.738 1.00 89.94 86 PRO A N 1
ATOM 629 C CA . PRO A 1 86 ? -4.630 -8.931 -13.497 1.00 89.94 86 PRO A CA 1
ATOM 630 C C . PRO A 1 86 ? -3.422 -9.837 -13.215 1.00 89.94 86 PRO A C 1
ATOM 632 O O . PRO A 1 86 ? -3.013 -9.952 -12.061 1.00 89.94 86 PRO A O 1
ATOM 635 N N . ALA A 1 87 ? -2.812 -10.445 -14.237 1.00 88.62 87 ALA A N 1
ATOM 636 C CA . ALA A 1 87 ? -1.637 -11.301 -14.076 1.00 88.62 87 ALA A CA 1
ATOM 637 C C . ALA A 1 87 ? -0.400 -10.492 -13.663 1.00 88.62 87 ALA A C 1
ATOM 639 O O . ALA A 1 87 ? 0.382 -10.910 -12.802 1.00 88.62 87 ALA A O 1
ATOM 640 N N . VAL A 1 88 ? -0.246 -9.289 -14.217 1.00 86.69 88 VAL A N 1
ATOM 641 C CA . VAL A 1 88 ? 0.839 -8.387 -13.819 1.00 86.69 88 VAL A CA 1
ATOM 642 C C . VAL A 1 88 ? 0.619 -7.877 -12.396 1.00 86.69 88 VAL A C 1
ATOM 644 O O . VAL A 1 88 ? 1.547 -7.911 -11.590 1.00 86.69 88 VAL A O 1
ATOM 647 N N . ARG A 1 89 ? -0.618 -7.509 -12.043 1.00 89.56 89 ARG A N 1
ATOM 648 C CA . ARG A 1 89 ? -0.990 -7.122 -10.672 1.00 89.56 89 ARG A CA 1
ATOM 649 C C . ARG A 1 89 ? -0.726 -8.235 -9.655 1.00 89.56 89 ARG A C 1
ATOM 651 O O . ARG A 1 89 ? -0.192 -7.968 -8.584 1.00 89.56 89 ARG A O 1
ATOM 658 N N . LEU A 1 90 ? -1.010 -9.496 -9.987 1.00 91.94 90 LEU A N 1
ATOM 659 C CA . LEU A 1 90 ? -0.641 -10.632 -9.130 1.00 91.94 90 LEU A CA 1
ATOM 660 C C . LEU A 1 90 ? 0.875 -10.775 -8.965 1.00 91.94 90 LEU A C 1
ATOM 662 O O . LEU A 1 90 ? 1.340 -11.115 -7.879 1.00 91.94 90 LEU A O 1
ATOM 666 N N . THR A 1 91 ? 1.651 -10.475 -10.006 1.00 90.69 91 THR A N 1
ATOM 667 C CA . THR A 1 91 ? 3.118 -10.469 -9.916 1.00 90.69 91 THR A CA 1
ATOM 668 C C . THR A 1 91 ? 3.606 -9.358 -8.974 1.00 90.69 91 THR A C 1
ATOM 670 O O . THR A 1 91 ? 4.520 -9.585 -8.183 1.00 90.69 91 THR A O 1
ATOM 673 N N . VAL A 1 92 ? 2.967 -8.179 -8.991 1.00 90.25 92 VAL A N 1
ATOM 674 C CA . VAL A 1 92 ? 3.225 -7.098 -8.016 1.00 90.25 92 VAL A CA 1
ATOM 675 C C . VAL A 1 92 ? 2.912 -7.571 -6.595 1.00 90.25 92 VAL A C 1
ATOM 677 O O . VAL A 1 92 ? 3.745 -7.426 -5.707 1.00 90.25 92 VAL A O 1
ATOM 680 N N . VAL A 1 93 ? 1.758 -8.211 -6.381 1.00 92.94 93 VAL A N 1
ATOM 681 C CA . VAL A 1 93 ? 1.378 -8.767 -5.069 1.00 92.94 93 VAL A CA 1
ATOM 682 C C . VAL A 1 93 ? 2.420 -9.770 -4.563 1.00 92.94 93 VAL A C 1
ATOM 684 O O . VAL A 1 93 ? 2.836 -9.691 -3.407 1.00 92.94 93 VAL A O 1
ATOM 687 N N . GLN A 1 94 ? 2.875 -10.688 -5.420 1.00 92.94 94 GLN A N 1
ATOM 688 C CA . GLN A 1 94 ? 3.912 -11.665 -5.072 1.00 92.94 94 GLN A CA 1
ATOM 689 C C . GLN A 1 94 ? 5.222 -10.985 -4.671 1.00 92.94 94 GLN A C 1
ATOM 691 O O . GLN A 1 94 ? 5.821 -11.368 -3.667 1.00 92.94 94 GLN A O 1
ATOM 696 N N . LEU A 1 95 ? 5.637 -9.951 -5.405 1.00 92.19 95 LEU A N 1
ATOM 697 C CA . LEU A 1 95 ? 6.838 -9.192 -5.084 1.00 92.19 95 LEU A CA 1
ATOM 698 C C . LEU A 1 95 ? 6.738 -8.547 -3.695 1.00 92.19 95 LEU A C 1
ATOM 700 O O . LEU A 1 95 ? 7.620 -8.748 -2.863 1.00 92.19 95 LEU A O 1
ATOM 704 N N . CYS A 1 96 ? 5.645 -7.828 -3.423 1.00 92.69 96 CYS A N 1
ATOM 705 C CA . CYS A 1 96 ? 5.422 -7.186 -2.128 1.00 92.69 96 CYS A CA 1
ATOM 706 C C . CYS A 1 96 ? 5.378 -8.212 -0.981 1.00 92.69 96 CYS A C 1
ATOM 708 O O . CYS A 1 96 ? 5.917 -7.960 0.097 1.00 92.69 96 CYS A O 1
ATOM 710 N N . SER A 1 97 ? 4.788 -9.390 -1.220 1.00 94.69 97 SER A N 1
ATOM 711 C CA . SER A 1 97 ? 4.680 -10.464 -0.221 1.00 94.69 97 SER A CA 1
ATOM 712 C C . SER A 1 97 ? 6.022 -11.074 0.195 1.00 94.69 97 SER A C 1
ATOM 714 O O . SER A 1 97 ? 6.096 -11.700 1.250 1.00 94.69 97 SER A O 1
ATOM 716 N N . GLY A 1 98 ? 7.089 -10.867 -0.589 1.00 94.88 98 GLY A N 1
ATOM 717 C CA . GLY A 1 98 ? 8.437 -11.313 -0.232 1.00 94.88 98 GLY A CA 1
ATOM 718 C C . GLY A 1 98 ? 8.956 -10.682 1.064 1.00 94.88 98 GLY A C 1
ATOM 719 O O . GLY A 1 98 ? 9.704 -11.331 1.790 1.00 94.88 98 GLY A O 1
ATOM 720 N N . CYS A 1 99 ? 8.512 -9.459 1.382 1.00 94.69 99 CYS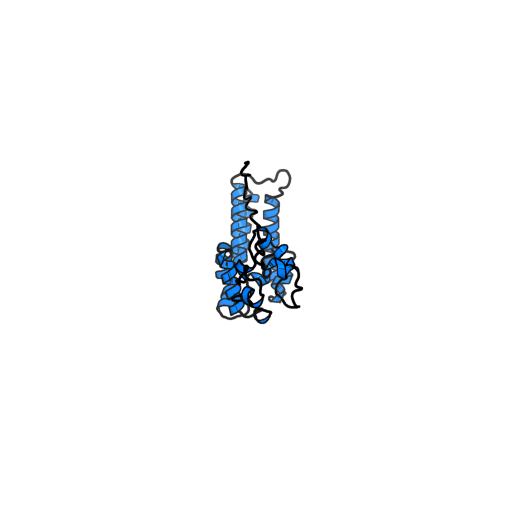 A N 1
ATOM 721 C CA . CYS A 1 99 ? 8.858 -8.756 2.623 1.00 94.69 99 CYS A CA 1
ATOM 722 C C . CYS A 1 99 ? 7.633 -8.473 3.514 1.00 94.69 99 CYS A C 1
ATOM 724 O O . CYS A 1 99 ? 7.736 -8.566 4.732 1.00 94.69 99 CYS A O 1
ATOM 726 N N . HIS A 1 100 ? 6.461 -8.174 2.941 1.00 93.62 100 HIS A N 1
ATOM 727 C CA . HIS A 1 100 ? 5.245 -7.809 3.684 1.00 93.62 100 HIS A CA 1
ATOM 728 C C . HIS A 1 100 ? 4.287 -8.994 3.862 1.00 93.62 100 HIS A C 1
ATOM 730 O O . HIS A 1 100 ? 3.153 -8.981 3.375 1.00 93.62 100 HIS A O 1
ATOM 736 N N . GLN A 1 101 ? 4.748 -10.041 4.544 1.00 95.00 101 GLN A N 1
ATOM 737 C CA . GLN A 1 101 ? 3.996 -11.292 4.692 1.00 95.00 101 GLN A CA 1
ATOM 738 C C . GLN A 1 101 ? 2.707 -11.130 5.506 1.00 95.00 101 GLN A C 1
ATOM 740 O O . GLN A 1 101 ? 1.672 -11.659 5.103 1.00 95.00 101 GLN A O 1
ATOM 745 N N . ASP A 1 102 ? 2.743 -10.357 6.591 1.00 91.56 102 ASP A N 1
ATOM 746 C CA . ASP A 1 102 ? 1.574 -10.144 7.455 1.00 91.56 102 ASP A CA 1
ATOM 747 C C . ASP A 1 102 ? 0.466 -9.390 6.713 1.00 91.56 102 ASP A C 1
ATOM 749 O O . ASP A 1 102 ? -0.683 -9.831 6.662 1.00 91.56 102 ASP A O 1
ATOM 753 N N . THR A 1 103 ? 0.828 -8.301 6.028 1.00 92.94 103 THR A N 1
ATOM 754 C CA . THR A 1 103 ? -0.094 -7.557 5.160 1.00 92.94 103 THR A CA 1
ATOM 755 C C . THR A 1 103 ? -0.641 -8.446 4.044 1.00 92.94 103 THR A C 1
ATOM 757 O O . THR A 1 103 ? -1.836 -8.407 3.741 1.00 92.94 103 THR A O 1
ATOM 760 N N . PHE A 1 104 ? 0.213 -9.278 3.437 1.00 95.44 104 PHE A N 1
ATOM 761 C CA . PHE A 1 104 ? -0.209 -10.220 2.405 1.00 95.44 104 PHE A CA 1
ATOM 762 C C . PHE A 1 104 ? -1.185 -11.271 2.942 1.00 95.44 104 PHE A C 1
ATOM 764 O O . PHE A 1 104 ? -2.118 -11.634 2.226 1.00 95.44 104 PHE A O 1
ATOM 771 N N . HIS A 1 105 ? -1.020 -11.739 4.182 1.00 94.25 105 HIS A N 1
ATOM 772 C CA . HIS A 1 105 ? -1.933 -12.703 4.792 1.00 94.25 105 HIS A CA 1
ATOM 773 C C . HIS A 1 105 ? -3.368 -12.173 4.785 1.00 94.25 105 HIS A C 1
ATOM 775 O O . HIS A 1 105 ? -4.268 -12.868 4.301 1.00 94.25 105 HIS A O 1
ATOM 781 N N . GLY A 1 106 ? -3.558 -10.932 5.245 1.00 93.56 106 GLY A N 1
ATOM 782 C CA . GLY A 1 106 ? -4.859 -10.272 5.214 1.00 93.56 106 GLY A CA 1
ATOM 783 C C . GLY A 1 106 ? -5.339 -10.032 3.782 1.00 93.56 106 GLY A C 1
ATOM 784 O O . GLY A 1 106 ? -6.430 -10.449 3.391 1.00 93.56 106 GLY A O 1
ATOM 785 N N . TYR A 1 107 ? -4.483 -9.462 2.932 1.00 95.88 107 TYR A N 1
ATOM 786 C CA . TYR A 1 107 ? -4.848 -9.171 1.545 1.00 95.88 107 TYR A CA 1
ATOM 787 C C . TYR A 1 107 ? -5.288 -10.411 0.762 1.00 95.88 107 TYR A C 1
ATOM 789 O O . TYR A 1 107 ? -6.246 -10.347 -0.009 1.00 95.88 107 TYR A O 1
ATOM 797 N N . ARG A 1 108 ? -4.653 -11.565 0.982 1.00 96.12 108 ARG A N 1
ATOM 798 C CA . ARG A 1 108 ? -4.951 -12.819 0.279 1.00 96.12 108 ARG A CA 1
ATOM 799 C C . ARG A 1 108 ? -6.389 -13.302 0.490 1.00 96.12 108 ARG A C 1
ATOM 801 O O . ARG A 1 108 ? -6.939 -13.967 -0.387 1.00 96.12 108 ARG A O 1
ATOM 808 N N . VAL A 1 109 ? -7.019 -12.985 1.622 1.00 95.06 109 VAL A N 1
ATOM 809 C CA . VAL A 1 109 ? -8.421 -13.369 1.876 1.00 95.06 109 VAL A CA 1
ATOM 810 C C . VAL A 1 109 ? -9.433 -12.329 1.379 1.00 95.06 109 VAL A C 1
ATOM 812 O O . VAL A 1 109 ? -10.637 -12.615 1.333 1.00 95.06 109 VAL A O 1
ATOM 815 N N . SER A 1 110 ? -8.953 -11.165 0.934 1.00 95.75 110 SER A N 1
ATOM 816 C CA . SER A 1 110 ? -9.783 -10.040 0.511 1.00 95.75 110 SER A CA 1
ATOM 817 C C . SER A 1 110 ? -10.576 -10.300 -0.780 1.00 95.75 110 SER A C 1
ATOM 819 O O . SER A 1 110 ? -10.181 -11.117 -1.626 1.00 95.75 110 SER A O 1
ATOM 821 N N . PRO A 1 111 ? -11.678 -9.559 -1.005 1.00 95.38 111 PRO A N 1
ATOM 822 C CA . PRO A 1 111 ? -12.386 -9.564 -2.284 1.00 95.38 111 PRO A CA 1
ATOM 823 C C . PRO A 1 111 ? -11.503 -9.142 -3.468 1.00 95.38 111 PRO A C 1
ATOM 825 O O . PRO A 1 111 ? -11.661 -9.679 -4.566 1.00 95.38 111 PRO A O 1
ATOM 828 N N . HIS A 1 112 ? -10.553 -8.224 -3.253 1.00 95.56 112 HIS A N 1
ATOM 829 C CA . HIS A 1 112 ? -9.638 -7.749 -4.292 1.00 95.56 112 HIS A CA 1
ATOM 830 C C . HIS A 1 112 ? -8.693 -8.851 -4.777 1.00 95.56 112 HIS A C 1
ATOM 832 O O . HIS A 1 112 ? -8.610 -9.091 -5.983 1.00 95.56 112 HIS A O 1
ATOM 838 N N . PHE A 1 113 ? -8.052 -9.582 -3.860 1.00 96.56 113 PHE A N 1
ATOM 839 C CA . PHE A 1 113 ? -7.175 -10.693 -4.232 1.00 96.56 113 PHE A CA 1
ATOM 840 C C . PHE A 1 113 ? -7.946 -11.821 -4.923 1.00 96.56 113 PHE A C 1
ATOM 842 O O . PHE A 1 113 ? -7.491 -12.359 -5.934 1.00 96.56 113 PHE A O 1
ATOM 849 N N . LYS A 1 114 ? -9.146 -12.152 -4.427 1.00 97.12 114 LYS A N 1
ATOM 850 C CA . LYS A 1 114 ? -10.031 -13.146 -5.057 1.00 97.12 114 LYS A CA 1
ATOM 851 C C . LYS A 1 114 ? -10.421 -12.738 -6.479 1.00 97.12 114 LYS A C 1
ATOM 853 O O . LYS A 1 114 ? -10.461 -13.580 -7.371 1.00 97.12 114 LYS A O 1
ATOM 858 N N . ALA A 1 115 ? -10.700 -11.455 -6.710 1.00 96.12 115 ALA A N 1
ATOM 859 C CA . ALA A 1 115 ? -10.997 -10.937 -8.041 1.00 96.12 115 ALA A CA 1
ATOM 860 C C . ALA A 1 115 ? -9.779 -11.008 -8.976 1.00 96.12 115 ALA A C 1
ATOM 862 O O . ALA A 1 115 ? -9.922 -11.545 -10.074 1.00 96.12 115 ALA A O 1
ATOM 863 N N . LEU A 1 116 ? -8.597 -10.570 -8.525 1.00 95.19 116 LEU A N 1
ATOM 864 C CA . LEU A 1 116 ? -7.349 -10.690 -9.291 1.00 95.19 116 LEU A CA 1
ATOM 865 C C . LEU A 1 116 ? -7.030 -12.144 -9.651 1.00 95.19 116 LEU A C 1
ATOM 867 O O . LEU A 1 116 ? -6.745 -12.444 -10.807 1.00 95.19 116 LEU A O 1
ATOM 871 N N . SER A 1 117 ? -7.149 -13.054 -8.683 1.00 95.81 117 SER A N 1
ATOM 872 C CA . SER A 1 117 ? -6.906 -14.493 -8.869 1.00 95.81 117 SER A CA 1
ATOM 873 C C . SER A 1 117 ? -7.873 -15.136 -9.865 1.00 95.81 117 SER A C 1
ATOM 875 O O . SER A 1 117 ? -7.534 -16.121 -10.509 1.00 95.81 117 SER A O 1
ATOM 877 N N . ALA A 1 118 ? -9.067 -14.561 -10.024 1.00 96.69 118 ALA A N 1
ATOM 878 C CA . ALA A 1 118 ? -10.049 -14.962 -11.027 1.00 96.69 118 ALA A CA 1
ATOM 879 C C . ALA A 1 118 ? -9.853 -14.257 -12.387 1.00 96.69 118 ALA A C 1
ATOM 881 O O . ALA A 1 118 ? -10.748 -14.302 -13.229 1.00 96.69 118 ALA A O 1
ATOM 882 N N . GLY A 1 119 ? -8.734 -13.555 -12.596 1.00 94.12 119 GLY A N 1
ATOM 883 C CA . GLY A 1 119 ? -8.451 -12.826 -13.834 1.00 94.12 119 GLY A CA 1
ATOM 884 C C . GLY A 1 119 ? -9.301 -11.568 -14.025 1.00 94.12 119 GLY A C 1
ATOM 885 O O . GLY A 1 119 ? -9.421 -11.071 -15.142 1.00 94.12 119 GLY A O 1
ATOM 886 N N . ARG A 1 120 ? -9.914 -11.037 -12.959 1.00 94.00 120 ARG A N 1
ATOM 887 C CA . ARG A 1 120 ? -10.678 -9.783 -13.006 1.00 94.00 120 ARG A CA 1
ATOM 888 C C . ARG A 1 120 ? -9.806 -8.619 -12.561 1.00 94.00 120 ARG A C 1
ATOM 890 O O . ARG A 1 120 ? -8.987 -8.750 -11.656 1.00 94.00 120 ARG A O 1
ATOM 897 N N . LYS A 1 121 ? -10.027 -7.447 -13.154 1.00 90.81 121 LYS A N 1
ATOM 898 C CA . LYS A 1 121 ? -9.373 -6.208 -12.721 1.00 90.81 121 LYS A CA 1
ATOM 899 C C . LYS A 1 121 ? -9.812 -5.870 -11.293 1.00 90.81 121 LYS A C 1
ATOM 901 O O . LYS A 1 121 ? -10.992 -5.643 -11.047 1.00 90.81 121 LYS A O 1
ATOM 906 N N . ALA A 1 122 ? -8.860 -5.818 -10.370 1.00 93.44 122 ALA A N 1
ATOM 907 C CA . ALA A 1 122 ? -9.062 -5.397 -8.985 1.00 93.44 122 ALA A CA 1
ATOM 908 C C . ALA A 1 122 ? -7.775 -4.777 -8.426 1.00 93.44 122 ALA A C 1
ATOM 910 O O . ALA A 1 122 ? -6.713 -4.920 -9.033 1.00 93.44 122 ALA A O 1
ATOM 911 N N . ALA A 1 123 ? -7.881 -4.018 -7.336 1.00 93.00 123 ALA A N 1
ATOM 912 C CA . ALA A 1 123 ? -6.754 -3.294 -6.750 1.00 93.00 123 ALA A CA 1
ATOM 913 C C . ALA A 1 123 ? -5.668 -4.248 -6.229 1.00 93.00 123 ALA A C 1
ATOM 915 O O . ALA A 1 123 ? -5.993 -5.253 -5.602 1.00 93.00 123 ALA A O 1
ATOM 916 N N . ASP A 1 124 ? -4.402 -3.910 -6.465 1.00 92.94 124 ASP A N 1
ATOM 917 C CA . ASP A 1 124 ? -3.215 -4.515 -5.845 1.00 92.94 124 ASP A CA 1
ATOM 918 C C . ASP A 1 124 ? -2.595 -3.563 -4.802 1.00 92.94 124 ASP A C 1
ATOM 920 O O . ASP A 1 124 ? -3.149 -2.503 -4.505 1.00 92.94 124 ASP A O 1
ATOM 924 N N . CYS A 1 125 ? -1.435 -3.926 -4.249 1.00 92.19 125 CYS A N 1
ATOM 925 C CA . CYS A 1 125 ? -0.716 -3.113 -3.264 1.00 92.19 125 CYS A CA 1
ATOM 926 C C . CYS A 1 125 ? -0.388 -1.707 -3.804 1.00 92.19 125 CYS A C 1
ATOM 928 O O . CYS A 1 125 ? -0.622 -0.702 -3.130 1.00 92.19 125 CYS A O 1
ATOM 930 N N . ALA A 1 126 ? 0.106 -1.635 -5.044 1.00 90.19 126 ALA A N 1
ATOM 931 C CA . ALA A 1 126 ? 0.540 -0.396 -5.685 1.00 90.19 126 ALA A CA 1
ATOM 932 C C . ALA A 1 126 ? -0.625 0.513 -6.108 1.00 90.19 126 ALA A C 1
ATOM 934 O O . ALA A 1 126 ? -0.442 1.722 -6.224 1.00 90.19 126 ALA A O 1
ATOM 935 N N . THR A 1 127 ? -1.825 -0.041 -6.298 1.00 90.00 127 THR A N 1
ATOM 936 C CA . THR A 1 127 ? -3.040 0.728 -6.613 1.00 90.0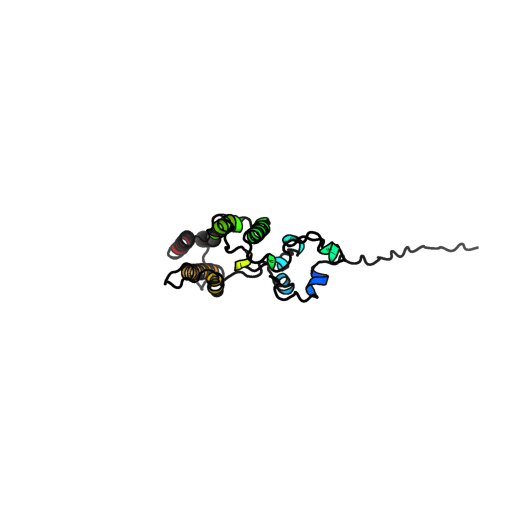0 127 THR A CA 1
ATOM 937 C C . THR A 1 127 ? -3.342 1.756 -5.520 1.00 90.00 127 THR A C 1
ATOM 939 O O . THR A 1 127 ? -3.766 2.867 -5.825 1.00 90.00 127 THR A O 1
ATOM 942 N N . CYS A 1 128 ? -3.104 1.390 -4.259 1.00 89.69 128 CYS A N 1
ATOM 943 C CA . CYS A 1 128 ? -3.371 2.239 -3.100 1.00 89.69 128 CYS A CA 1
ATOM 944 C C . CYS A 1 128 ? -2.113 2.953 -2.585 1.00 89.69 128 CYS A C 1
ATOM 946 O O . CYS A 1 128 ? -2.182 4.120 -2.214 1.00 89.69 128 CYS A O 1
ATOM 948 N N . HIS A 1 129 ? -0.972 2.259 -2.560 1.00 90.69 129 HIS A N 1
ATOM 949 C CA . HIS A 1 129 ? 0.255 2.746 -1.917 1.00 90.69 129 HIS A CA 1
ATOM 950 C C . HIS A 1 129 ? 1.299 3.322 -2.888 1.00 90.69 129 HIS A C 1
ATOM 952 O O . HIS A 1 129 ? 2.368 3.770 -2.463 1.00 90.69 129 HIS A O 1
ATOM 958 N N . GLY A 1 130 ? 1.003 3.316 -4.191 1.00 87.75 130 GLY A N 1
ATOM 959 C CA . GLY A 1 130 ? 1.956 3.644 -5.248 1.00 87.75 130 GLY A CA 1
ATOM 960 C C . GLY A 1 130 ? 2.957 2.515 -5.514 1.00 87.75 130 GLY A C 1
ATOM 961 O O . GLY A 1 130 ? 3.140 1.602 -4.709 1.00 87.75 130 GLY A O 1
ATOM 962 N N . ALA A 1 131 ? 3.632 2.569 -6.664 1.00 85.25 131 ALA A N 1
ATOM 963 C CA . ALA A 1 131 ? 4.506 1.487 -7.130 1.00 85.25 131 ALA A CA 1
ATOM 964 C C . ALA A 1 131 ? 5.760 1.265 -6.264 1.00 85.25 131 ALA A C 1
ATOM 966 O O . ALA A 1 131 ? 6.294 0.159 -6.234 1.00 85.25 131 ALA A O 1
ATOM 967 N N . VAL A 1 132 ? 6.207 2.292 -5.538 1.00 84.50 132 VAL A N 1
ATOM 968 C CA . VAL A 1 132 ? 7.367 2.230 -4.631 1.00 84.50 132 VAL A CA 1
ATOM 969 C C . VAL A 1 132 ? 6.973 2.288 -3.159 1.00 84.50 132 VAL A C 1
ATOM 971 O O . VAL A 1 132 ? 7.830 2.516 -2.315 1.00 84.50 132 VAL A O 1
ATOM 974 N N . GLY A 1 133 ? 5.694 2.064 -2.828 1.00 69.88 133 GLY A N 1
ATOM 975 C CA . GLY A 1 133 ? 5.224 2.010 -1.437 1.00 69.88 133 GLY A CA 1
ATOM 976 C C . GLY A 1 133 ? 5.427 3.311 -0.655 1.00 69.88 133 GLY A C 1
ATOM 977 O O . GLY A 1 133 ? 5.487 3.285 0.571 1.00 69.88 133 GLY A O 1
ATOM 978 N N . GLY A 1 134 ? 5.565 4.441 -1.354 1.00 66.50 134 GLY A N 1
ATOM 979 C CA . GLY A 1 134 ? 5.823 5.748 -0.750 1.00 66.50 134 GLY A CA 1
ATOM 980 C C . GLY A 1 134 ? 4.603 6.370 -0.070 1.00 66.50 134 GLY A C 1
ATOM 981 O O . GLY A 1 134 ? 4.753 7.319 0.694 1.00 66.50 134 GLY A O 1
ATOM 982 N N . HIS A 1 135 ? 3.395 5.849 -0.311 1.00 78.62 135 HIS A N 1
ATOM 983 C CA . HIS A 1 135 ? 2.167 6.483 0.162 1.00 78.62 135 HIS A CA 1
ATOM 984 C C . HIS A 1 135 ? 1.413 5.597 1.147 1.00 78.62 135 HIS A C 1
ATOM 986 O O . HIS A 1 135 ? 0.899 4.537 0.798 1.00 78.62 135 HIS A O 1
ATOM 992 N N . VAL A 1 136 ? 1.276 6.064 2.387 1.00 81.50 136 VAL A N 1
ATOM 993 C CA . VAL A 1 136 ? 0.304 5.513 3.336 1.00 81.50 136 VAL A CA 1
ATOM 994 C C . VAL A 1 136 ? -0.973 6.338 3.223 1.00 81.50 136 VAL A C 1
ATOM 996 O O . VAL A 1 136 ? -0.953 7.556 3.404 1.00 81.50 136 VAL A O 1
ATOM 999 N N . LEU A 1 137 ? -2.086 5.681 2.893 1.00 85.50 137 LEU A N 1
ATOM 1000 C CA . LEU A 1 137 ? -3.375 6.355 2.771 1.00 85.50 137 LEU A CA 1
ATOM 1001 C C . LEU A 1 137 ? -3.889 6.798 4.143 1.00 85.50 137 LEU A C 1
ATOM 1003 O O . LEU A 1 137 ? -3.715 6.110 5.147 1.00 85.50 137 LEU A O 1
ATOM 1007 N N . ASN A 1 138 ? -4.560 7.944 4.161 1.00 87.94 138 ASN A N 1
ATOM 1008 C CA . ASN A 1 138 ? -5.270 8.470 5.321 1.00 87.94 138 ASN A CA 1
ATOM 1009 C C . ASN A 1 138 ? -6.732 8.739 4.943 1.00 87.94 138 ASN A C 1
ATOM 1011 O O . ASN A 1 138 ? -7.116 8.614 3.778 1.00 87.94 138 ASN A O 1
ATOM 1015 N N . ALA A 1 139 ? -7.562 9.115 5.916 1.00 88.19 139 ALA A N 1
ATOM 1016 C CA . ALA A 1 139 ? -8.984 9.352 5.676 1.00 88.19 139 ALA A CA 1
ATOM 1017 C C . ALA A 1 139 ? -9.253 10.446 4.621 1.00 88.19 139 ALA A C 1
ATOM 1019 O O . ALA A 1 139 ? -10.271 10.402 3.935 1.00 88.19 139 ALA A O 1
ATOM 1020 N N . GLY A 1 140 ? -8.332 11.398 4.441 1.00 88.31 140 GLY A N 1
ATOM 1021 C CA . GLY A 1 140 ? -8.426 12.435 3.413 1.00 88.31 140 GLY A CA 1
ATOM 1022 C C . GLY A 1 140 ? -8.116 11.944 1.995 1.00 88.31 140 GLY A C 1
ATOM 1023 O O . GLY A 1 140 ? -8.651 12.491 1.034 1.00 88.31 140 GLY A O 1
ATOM 1024 N N . THR A 1 141 ? -7.288 10.905 1.838 1.00 90.88 141 THR A N 1
ATOM 1025 C CA . THR A 1 141 ? -6.853 10.399 0.519 1.00 90.88 141 THR A CA 1
ATOM 1026 C C . THR A 1 141 ? -7.526 9.089 0.104 1.00 90.88 141 THR A C 1
ATOM 1028 O O . THR A 1 141 ? -7.615 8.784 -1.091 1.00 90.88 141 THR A O 1
ATOM 1031 N N . ILE A 1 142 ? -8.050 8.320 1.063 1.00 92.12 142 ILE A N 1
ATOM 1032 C CA . ILE A 1 142 ? -8.638 6.998 0.812 1.00 92.12 142 ILE A CA 1
ATOM 1033 C C . ILE A 1 142 ? -9.857 7.070 -0.114 1.00 92.12 142 ILE A C 1
ATOM 1035 O O . ILE A 1 142 ? -9.974 6.271 -1.039 1.00 92.12 142 ILE A O 1
ATOM 1039 N N . THR A 1 143 ? -10.722 8.071 0.057 1.00 94.00 143 THR A N 1
ATOM 1040 C CA . THR A 1 143 ? -11.964 8.196 -0.721 1.00 94.00 143 THR A CA 1
ATOM 1041 C C . THR A 1 143 ? -11.692 8.414 -2.202 1.00 94.00 143 THR A C 1
ATOM 1043 O O . THR A 1 143 ? -12.293 7.740 -3.039 1.00 94.00 143 THR A O 1
ATOM 1046 N N . ALA A 1 144 ? -10.751 9.302 -2.537 1.00 93.00 144 ALA A N 1
ATOM 1047 C CA . ALA A 1 144 ? -10.347 9.529 -3.922 1.00 93.00 144 ALA A CA 1
ATOM 1048 C C . ALA A 1 144 ? -9.752 8.259 -4.550 1.00 93.00 144 ALA A C 1
ATOM 1050 O O . ALA A 1 144 ? -10.033 7.955 -5.706 1.00 93.00 144 ALA A O 1
ATOM 1051 N N . THR A 1 145 ? -8.989 7.488 -3.771 1.00 92.00 145 THR A N 1
ATOM 1052 C CA . THR A 1 145 ? -8.386 6.225 -4.215 1.00 92.00 145 THR A CA 1
ATOM 1053 C C . THR A 1 145 ? -9.448 5.160 -4.493 1.00 92.00 145 THR A C 1
ATOM 1055 O O . THR A 1 145 ? -9.491 4.595 -5.585 1.00 92.00 145 THR A O 1
ATOM 1058 N N . CYS A 1 146 ? -10.365 4.921 -3.552 1.00 93.44 146 CYS A N 1
ATOM 1059 C CA . CYS A 1 146 ? -11.417 3.916 -3.709 1.00 93.44 146 CYS A CA 1
ATOM 1060 C C . CYS A 1 146 ? -12.374 4.252 -4.864 1.00 93.44 146 CYS A C 1
ATOM 1062 O O . CYS A 1 146 ? -12.776 3.359 -5.617 1.00 93.44 146 CYS A O 1
ATOM 1064 N N . ARG A 1 147 ? -12.702 5.539 -5.048 1.00 94.75 147 ARG A N 1
ATOM 1065 C CA . ARG A 1 147 ? -13.610 6.016 -6.107 1.00 94.75 147 ARG A CA 1
ATOM 1066 C C . ARG A 1 147 ? -13.054 5.888 -7.523 1.00 94.75 147 ARG A C 1
ATOM 1068 O O . ARG A 1 147 ? -13.816 6.042 -8.472 1.00 94.75 147 ARG A O 1
ATOM 1075 N N . GLN A 1 148 ? -11.780 5.525 -7.689 1.00 91.50 148 GLN A N 1
ATOM 1076 C CA . GLN A 1 148 ? -11.247 5.133 -8.999 1.00 91.50 148 GLN A CA 1
ATOM 1077 C C . GLN A 1 148 ? -11.964 3.896 -9.571 1.00 91.50 148 GLN A C 1
ATOM 1079 O O . GLN A 1 148 ? -12.002 3.724 -10.788 1.00 91.50 148 GLN A O 1
ATOM 1084 N N . CYS A 1 149 ? -12.531 3.043 -8.706 1.00 93.06 149 CYS A N 1
ATOM 1085 C CA . CYS A 1 149 ? -13.262 1.835 -9.103 1.00 93.06 149 CYS A CA 1
ATOM 1086 C C . CYS A 1 149 ? -14.669 1.744 -8.483 1.00 93.06 149 CYS A C 1
ATOM 1088 O O . CYS A 1 149 ? -15.590 1.258 -9.134 1.00 93.06 149 CYS A O 1
ATOM 1090 N N . HIS A 1 150 ? -14.853 2.189 -7.237 1.00 93.88 150 HIS A N 1
ATOM 1091 C CA . HIS A 1 150 ? -16.134 2.128 -6.528 1.00 93.88 150 HIS A CA 1
ATOM 1092 C C . HIS A 1 150 ? -16.918 3.428 -6.715 1.00 93.88 150 HIS A C 1
ATOM 1094 O O . HIS A 1 150 ? -16.690 4.406 -6.008 1.00 93.88 150 HIS A O 1
ATOM 1100 N N . THR A 1 151 ? -17.847 3.433 -7.669 1.00 95.06 151 THR A N 1
ATOM 1101 C CA . THR A 1 151 ? -18.636 4.623 -8.035 1.00 95.06 151 THR A CA 1
ATOM 1102 C C . THR A 1 151 ? -19.990 4.711 -7.335 1.00 95.06 151 THR A C 1
ATOM 1104 O O . THR A 1 151 ? -20.760 5.616 -7.639 1.00 95.06 151 THR A O 1
ATOM 1107 N N . ASP A 1 152 ? -20.311 3.764 -6.450 1.00 93.44 152 ASP A N 1
ATOM 1108 C CA . ASP A 1 152 ? -21.538 3.818 -5.658 1.00 93.44 152 ASP A CA 1
ATOM 1109 C C . ASP A 1 152 ? -21.537 5.057 -4.750 1.00 93.44 152 ASP A C 1
ATOM 1111 O O . ASP A 1 152 ? -20.523 5.409 -4.143 1.00 93.44 152 ASP A O 1
ATOM 1115 N N . THR A 1 153 ? -22.685 5.723 -4.688 1.00 92.50 153 THR A N 1
ATOM 1116 C CA . THR A 1 153 ? -22.910 6.953 -3.924 1.00 92.50 153 THR A CA 1
ATOM 1117 C C . THR A 1 153 ? -24.054 6.814 -2.925 1.00 92.50 153 THR A C 1
ATOM 1119 O O . THR A 1 153 ? -24.480 7.821 -2.362 1.00 92.50 153 THR A O 1
ATOM 1122 N N . ALA A 1 154 ? -24.595 5.608 -2.723 1.00 94.50 154 ALA A N 1
ATOM 1123 C CA . ALA A 1 154 ? -25.569 5.366 -1.667 1.00 94.50 154 ALA A CA 1
ATOM 1124 C C . ALA A 1 154 ? -24.969 5.729 -0.298 1.00 94.50 154 ALA A C 1
ATOM 1126 O O . ALA A 1 154 ? -23.788 5.485 -0.050 1.00 94.50 154 ALA A O 1
ATOM 1127 N N . ALA A 1 155 ? -25.774 6.311 0.591 1.00 89.81 155 ALA A N 1
ATOM 1128 C CA . ALA A 1 155 ? -25.324 6.625 1.944 1.00 89.81 155 ALA A CA 1
ATOM 1129 C C . ALA A 1 155 ? -24.890 5.341 2.670 1.00 89.81 155 ALA A C 1
ATOM 1131 O O . ALA A 1 155 ? -25.604 4.337 2.634 1.00 89.81 155 ALA A O 1
ATOM 1132 N N . GLY A 1 156 ? -23.725 5.371 3.319 1.00 86.75 156 GLY A N 1
ATOM 1133 C CA . GLY A 1 156 ? -23.161 4.198 3.989 1.00 86.75 156 GLY A CA 1
ATOM 1134 C C . GLY A 1 156 ? -22.545 3.168 3.038 1.00 86.75 156 GLY A C 1
ATOM 1135 O O . GLY A 1 156 ? -22.346 2.018 3.430 1.00 86.75 156 GLY A O 1
ATOM 1136 N N . ASN A 1 157 ? -22.231 3.554 1.795 1.00 91.75 157 ASN A N 1
ATOM 1137 C CA . ASN A 1 157 ? -21.469 2.700 0.884 1.00 91.75 157 ASN A CA 1
ATOM 1138 C C . ASN A 1 157 ? -20.089 2.335 1.469 1.00 91.75 157 ASN A C 1
ATOM 1140 O O . ASN A 1 157 ? -19.562 2.979 2.380 1.00 91.75 157 ASN A O 1
ATOM 1144 N N . THR A 1 158 ? -19.458 1.312 0.894 1.00 90.62 158 THR A N 1
ATOM 1145 C CA . THR A 1 158 ? -18.160 0.790 1.350 1.00 90.62 158 THR A CA 1
ATOM 1146 C C . THR A 1 158 ? -17.064 1.857 1.424 1.00 90.62 158 THR A C 1
ATOM 1148 O O . THR A 1 158 ? -16.209 1.775 2.302 1.00 90.62 158 THR A O 1
ATOM 1151 N N . VAL A 1 159 ? -17.071 2.861 0.538 1.00 93.19 159 VAL A N 1
ATOM 1152 C CA . VAL A 1 159 ? -16.058 3.927 0.541 1.00 93.19 159 VAL A CA 1
ATOM 1153 C C . VAL A 1 159 ? -16.232 4.843 1.749 1.00 93.19 159 VAL A C 1
ATOM 1155 O O . VAL A 1 159 ? -15.249 5.144 2.422 1.00 93.19 159 VAL A O 1
ATOM 1158 N N . GLU A 1 160 ? -17.467 5.250 2.045 1.00 92.25 160 GLU A N 1
ATOM 1159 C CA . GLU A 1 160 ? -17.777 6.066 3.225 1.00 92.25 160 GLU A CA 1
ATOM 1160 C C . GLU A 1 160 ? -17.426 5.323 4.513 1.00 92.25 160 GLU A C 1
ATOM 1162 O O . GLU A 1 160 ? -16.720 5.867 5.361 1.00 92.25 160 GLU A O 1
ATOM 1167 N N . VAL A 1 161 ? -17.825 4.051 4.623 1.00 91.06 161 VAL A N 1
ATOM 1168 C CA . VAL A 1 161 ? -17.492 3.227 5.794 1.00 91.06 161 VAL A CA 1
ATOM 1169 C C . VAL A 1 161 ? -15.976 3.086 5.943 1.00 91.06 161 VAL A C 1
ATOM 1171 O O . VAL A 1 161 ? -15.451 3.292 7.034 1.00 91.06 161 VAL A O 1
ATOM 1174 N N . ALA A 1 162 ? -15.244 2.798 4.863 1.00 91.75 162 ALA A N 1
ATOM 1175 C CA . ALA A 1 162 ? -13.787 2.688 4.907 1.00 91.75 162 ALA A CA 1
ATOM 1176 C C . ALA A 1 162 ? -13.119 3.999 5.356 1.00 91.75 162 ALA A C 1
ATOM 1178 O O . ALA A 1 162 ? -12.215 3.969 6.193 1.00 91.75 162 ALA A O 1
ATOM 1179 N N . GLN A 1 163 ? -13.583 5.151 4.858 1.00 92.88 163 GLN A N 1
ATOM 1180 C CA . GLN A 1 163 ? -13.092 6.460 5.291 1.00 92.88 163 GLN A CA 1
ATOM 1181 C C . GLN A 1 163 ? -13.314 6.671 6.793 1.00 92.88 163 GLN A C 1
ATOM 1183 O O . GLN A 1 163 ? -12.380 7.048 7.502 1.00 92.88 163 GLN A O 1
ATOM 1188 N N . THR A 1 164 ? -14.526 6.401 7.286 1.00 91.00 164 THR A N 1
ATOM 1189 C CA . THR A 1 164 ? -14.861 6.546 8.708 1.00 91.00 164 THR A CA 1
ATOM 1190 C C . THR A 1 164 ? -14.008 5.638 9.589 1.00 91.00 164 THR A C 1
ATOM 1192 O O . THR A 1 164 ? -13.489 6.094 10.607 1.00 91.00 164 THR A O 1
ATOM 1195 N N . MET A 1 165 ? -13.816 4.375 9.204 1.00 88.69 165 MET A N 1
ATOM 1196 C CA . MET A 1 165 ? -13.023 3.440 10.006 1.00 88.69 165 MET A CA 1
ATOM 1197 C C . MET A 1 165 ? -11.539 3.815 10.036 1.00 88.69 165 MET A C 1
ATOM 1199 O O . MET A 1 165 ? -10.898 3.710 11.085 1.00 88.69 165 MET A O 1
ATOM 1203 N N . LEU A 1 166 ? -10.988 4.300 8.919 1.00 89.56 166 LEU A N 1
ATOM 1204 C CA . LEU A 1 166 ? -9.600 4.758 8.870 1.00 89.56 166 LEU A CA 1
ATOM 1205 C C . LEU A 1 166 ? -9.388 6.016 9.720 1.00 89.56 166 LEU A C 1
ATOM 1207 O O . LEU A 1 166 ? -8.414 6.091 10.466 1.00 89.56 166 LEU A O 1
ATOM 1211 N N . GLU A 1 167 ? -10.323 6.967 9.657 1.00 90.69 167 GLU A N 1
ATOM 1212 C CA . GLU A 1 167 ? -10.331 8.158 10.514 1.00 90.69 167 GLU A CA 1
ATOM 1213 C C . GLU A 1 167 ? -10.373 7.766 11.995 1.00 90.69 167 GLU A C 1
ATOM 1215 O O . GLU A 1 167 ? -9.578 8.253 12.798 1.00 90.69 167 GLU A O 1
ATOM 1220 N N . PHE A 1 168 ? -11.262 6.842 12.363 1.00 88.31 168 PHE A N 1
ATOM 1221 C CA . PHE A 1 168 ? -11.392 6.395 13.745 1.00 88.3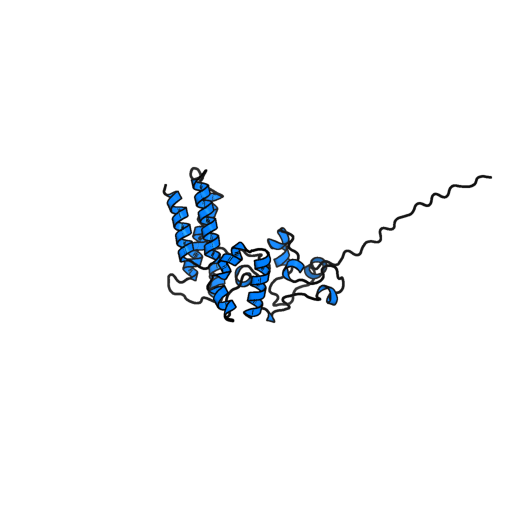1 168 PHE A CA 1
ATOM 1222 C C . PHE A 1 168 ? -10.128 5.692 14.244 1.00 88.31 168 PHE A C 1
ATOM 1224 O O . PHE A 1 168 ? -9.619 6.014 15.319 1.00 88.31 168 PHE A O 1
ATOM 1231 N N . THR A 1 169 ? -9.557 4.799 13.432 1.00 87.06 169 THR A N 1
ATOM 1232 C CA . THR A 1 169 ? -8.312 4.110 13.791 1.00 87.06 169 THR A CA 1
ATOM 1233 C C . THR A 1 169 ? -7.151 5.093 13.934 1.00 87.06 169 THR A C 1
ATOM 1235 O O . THR A 1 169 ? -6.344 4.976 14.859 1.00 87.06 169 THR A O 1
ATOM 1238 N N . HIS A 1 170 ? -7.080 6.099 13.056 1.00 88.50 170 HIS A N 1
ATOM 1239 C CA . HIS A 1 170 ? -6.090 7.164 13.157 1.00 88.50 170 HIS A CA 1
ATOM 1240 C C . HIS A 1 170 ? -6.244 7.945 14.465 1.00 88.50 170 HIS A C 1
ATOM 1242 O O . HIS A 1 170 ? -5.258 8.122 15.175 1.00 88.50 170 HIS A O 1
ATOM 1248 N N . ARG A 1 171 ? -7.466 8.340 14.840 1.00 86.56 171 ARG A N 1
ATOM 1249 C CA . ARG A 1 171 ? -7.728 9.064 16.096 1.00 86.56 171 ARG A CA 1
ATOM 1250 C C . ARG A 1 171 ? -7.310 8.275 17.330 1.00 86.56 171 ARG A C 1
ATOM 1252 O O . ARG A 1 171 ? -6.636 8.835 18.189 1.00 86.56 171 ARG A O 1
ATOM 1259 N N . ILE A 1 172 ? -7.648 6.985 17.404 1.00 85.19 172 ILE A N 1
ATOM 1260 C CA . ILE A 1 172 ? -7.241 6.132 18.534 1.00 85.19 172 ILE A CA 1
ATOM 1261 C C . ILE A 1 172 ? -5.712 6.050 18.601 1.00 85.19 172 ILE A C 1
ATOM 1263 O O . ILE A 1 172 ? -5.122 6.233 19.665 1.00 85.19 172 ILE A O 1
ATOM 1267 N N . ARG A 1 173 ? -5.048 5.837 17.459 1.00 88.00 173 ARG A N 1
ATOM 1268 C CA . ARG A 1 173 ? -3.583 5.806 17.402 1.00 88.00 173 ARG A CA 1
ATOM 1269 C C . ARG A 1 173 ? -2.964 7.134 17.838 1.00 88.00 173 ARG A C 1
ATOM 1271 O O . ARG A 1 173 ? -1.977 7.127 18.566 1.00 88.00 173 ARG A O 1
ATOM 1278 N N . MET A 1 174 ? -3.534 8.261 17.423 1.00 87.06 174 MET A N 1
ATOM 1279 C CA . MET A 1 174 ? -3.054 9.581 17.829 1.00 87.06 174 MET A CA 1
ATOM 1280 C C . MET A 1 174 ? -3.242 9.817 19.326 1.00 87.06 174 MET A C 1
ATOM 1282 O O . MET A 1 174 ? -2.322 10.329 19.952 1.00 87.06 174 MET A O 1
ATOM 1286 N N . ALA A 1 175 ? -4.346 9.363 19.922 1.00 85.12 175 ALA A N 1
ATOM 1287 C CA . ALA A 1 175 ? -4.567 9.450 21.365 1.00 85.12 175 ALA A CA 1
ATOM 1288 C C . ALA A 1 175 ? -3.550 8.629 22.185 1.00 85.12 175 ALA A C 1
ATOM 1290 O O . ALA A 1 175 ? -3.213 9.012 23.303 1.00 85.12 175 ALA A O 1
ATOM 1291 N N . LEU A 1 176 ? -3.014 7.530 21.636 1.00 85.44 176 LEU A N 1
ATOM 1292 C CA . LEU A 1 176 ? -1.923 6.783 22.277 1.00 85.44 176 LEU A CA 1
ATOM 1293 C C . LEU A 1 176 ? -0.583 7.523 22.247 1.00 85.44 176 LEU A C 1
ATOM 1295 O O . LEU A 1 176 ? 0.197 7.427 23.196 1.00 85.44 176 LEU A O 1
ATOM 1299 N N . VAL A 1 177 ? -0.287 8.206 21.139 1.00 87.94 177 VAL A N 1
ATOM 1300 C CA . VAL A 1 177 ? 1.002 8.884 20.932 1.00 87.94 177 VAL A CA 1
ATOM 1301 C C . VAL A 1 177 ? 1.010 10.265 21.590 1.00 87.94 177 VAL A C 1
ATOM 1303 O O . VAL A 1 177 ? 2.004 10.652 22.199 1.00 87.94 177 VAL A O 1
ATOM 1306 N N . PHE A 1 178 ? -0.109 10.980 21.503 1.00 88.06 178 PHE A N 1
ATOM 1307 C CA . PHE A 1 178 ? -0.311 12.332 22.011 1.00 88.06 178 PHE A CA 1
ATOM 1308 C C . PHE A 1 178 ? -1.550 12.367 22.917 1.00 88.06 178 PHE A C 1
ATOM 1310 O O . PHE A 1 178 ? -2.599 12.871 22.514 1.00 88.06 178 PHE A O 1
ATOM 1317 N N . PRO A 1 179 ? -1.464 11.792 24.128 1.00 86.69 179 PRO A N 1
ATOM 1318 C CA . PRO A 1 179 ? -2.587 11.790 25.050 1.00 86.69 179 PRO A CA 1
ATOM 1319 C C . PRO A 1 179 ? -2.851 13.198 25.593 1.00 86.69 179 PRO A C 1
ATOM 1321 O O . PRO A 1 179 ? -1.919 13.926 25.942 1.00 86.69 179 PRO A O 1
ATOM 1324 N N . GLU A 1 180 ? -4.129 13.549 25.736 1.00 83.00 180 GLU A N 1
ATOM 1325 C CA . GLU A 1 180 ? -4.538 14.730 26.498 1.00 83.00 180 GLU A CA 1
ATOM 1326 C C . GLU A 1 180 ? -4.042 14.626 27.953 1.00 83.00 180 GLU A C 1
ATOM 1328 O O . GLU A 1 180 ? -3.971 13.517 28.509 1.00 83.00 180 GLU A O 1
ATOM 1333 N N . PRO A 1 181 ? -3.730 15.753 28.620 1.00 85.31 181 PRO A N 1
ATOM 1334 C CA . PRO A 1 181 ? -3.366 15.744 30.031 1.00 85.31 181 PRO A CA 1
ATOM 1335 C C . PRO A 1 181 ? -4.396 14.969 30.872 1.00 85.31 181 PRO A C 1
ATOM 1337 O O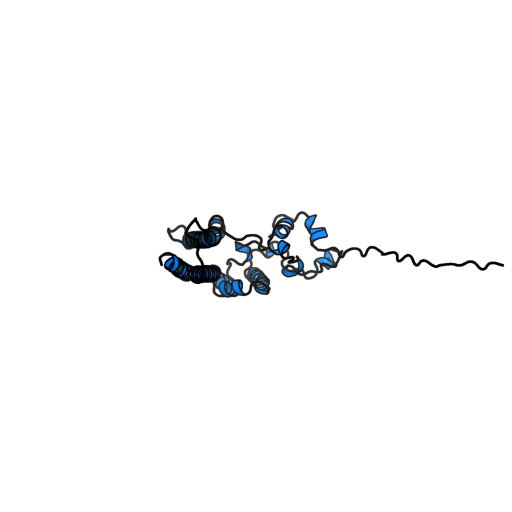 . PRO A 1 181 ? -5.602 15.203 30.787 1.00 85.31 181 PRO A O 1
ATOM 1340 N N . GLY A 1 182 ? -3.920 14.008 31.667 1.00 82.50 182 GLY A N 1
ATOM 1341 C CA . GLY A 1 182 ? -4.769 13.149 32.504 1.00 82.50 182 GLY A CA 1
ATOM 1342 C C . GLY A 1 182 ? -5.404 11.937 31.805 1.00 82.50 182 GLY A C 1
ATOM 1343 O O . GLY A 1 182 ? -5.999 11.117 32.494 1.00 82.50 182 GLY A O 1
ATOM 1344 N N . HIS A 1 183 ? -5.236 11.769 30.489 1.00 83.12 183 HIS A N 1
ATOM 1345 C CA . HIS A 1 183 ? -5.818 10.663 29.706 1.00 83.12 183 HIS A CA 1
ATOM 1346 C C . HIS A 1 183 ? -4.762 9.695 29.156 1.00 83.12 183 HIS A C 1
ATOM 1348 O O . HIS A 1 183 ? -4.989 8.972 28.186 1.00 83.12 183 HIS A O 1
ATOM 1354 N N . GLN A 1 184 ? -3.576 9.677 29.763 1.00 85.88 184 GLN A N 1
ATOM 1355 C CA . GLN A 1 184 ? -2.506 8.794 29.329 1.00 85.88 184 GLN A CA 1
ATOM 1356 C C . GLN A 1 184 ? -2.829 7.339 29.679 1.00 85.88 184 GLN A C 1
ATOM 1358 O O . GLN A 1 184 ? -2.907 6.956 30.847 1.00 85.88 184 GLN A O 1
ATOM 1363 N N . LEU A 1 185 ? -2.962 6.509 28.646 1.00 84.75 185 LEU A N 1
ATOM 1364 C CA . LEU A 1 185 ? -3.102 5.068 28.807 1.00 84.75 185 LEU A CA 1
ATOM 1365 C C . LEU A 1 185 ? -1.763 4.466 29.239 1.00 84.75 185 LEU A C 1
ATOM 1367 O O . LEU A 1 185 ? -0.718 4.720 28.635 1.00 84.75 185 LEU A O 1
ATOM 1371 N N . THR A 1 186 ? -1.797 3.642 30.284 1.00 86.38 186 THR A N 1
ATOM 1372 C CA . THR A 1 186 ? -0.620 2.960 30.839 1.00 86.38 186 THR A CA 1
ATOM 1373 C C . THR A 1 186 ? -0.932 1.494 31.144 1.00 86.38 186 THR A C 1
ATOM 1375 O O . THR A 1 186 ? -2.100 1.097 31.195 1.00 86.38 186 THR A O 1
ATOM 1378 N N . GLY A 1 187 ? 0.119 0.683 31.307 1.00 89.81 187 GLY A N 1
ATOM 1379 C CA . GLY A 1 187 ? 0.013 -0.735 31.660 1.00 89.81 187 GLY A CA 1
ATOM 1380 C C . GLY A 1 187 ? -0.894 -1.533 30.719 1.00 89.81 187 GLY A C 1
ATOM 1381 O O . GLY A 1 187 ? -0.901 -1.316 29.506 1.00 89.81 187 GLY A O 1
ATOM 1382 N N . ASP A 1 188 ? -1.695 -2.425 31.300 1.00 88.94 188 ASP A N 1
ATOM 1383 C CA . ASP A 1 188 ? -2.572 -3.341 30.564 1.00 88.94 188 ASP A CA 1
ATOM 1384 C C . ASP A 1 188 ? -3.594 -2.622 29.678 1.00 88.94 188 ASP A C 1
ATOM 1386 O O . ASP A 1 188 ? -3.905 -3.097 28.587 1.00 88.94 188 ASP A O 1
ATOM 1390 N N . LYS A 1 189 ? -4.103 -1.457 30.110 1.00 85.31 189 LYS A N 1
ATOM 1391 C C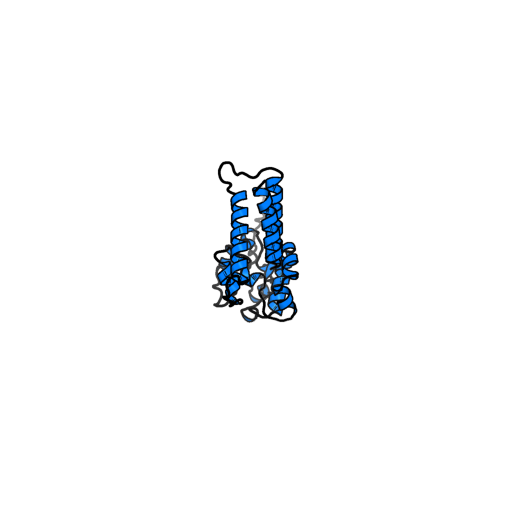A . LYS A 1 189 ? -5.055 -0.675 29.306 1.00 85.31 189 LYS A CA 1
ATOM 1392 C C . LYS A 1 189 ? -4.413 -0.224 27.996 1.00 85.31 189 LYS A C 1
ATOM 1394 O O . LYS A 1 189 ? -5.016 -0.370 26.939 1.00 85.31 189 LYS A O 1
ATOM 1399 N N . ARG A 1 190 ? -3.169 0.264 28.051 1.00 88.44 190 ARG A N 1
ATOM 1400 C CA . ARG A 1 190 ? -2.414 0.643 26.850 1.00 88.44 190 ARG A CA 1
ATOM 1401 C C . ARG A 1 190 ? -2.150 -0.560 25.950 1.00 88.44 190 ARG A C 1
ATOM 1403 O O . ARG A 1 190 ? -2.413 -0.470 24.757 1.00 88.44 190 ARG A O 1
ATOM 1410 N N . ALA A 1 191 ? -1.687 -1.670 26.526 1.00 89.50 191 ALA A N 1
ATOM 1411 C CA . ALA A 1 191 ? -1.377 -2.881 25.770 1.00 89.50 191 ALA A CA 1
ATOM 1412 C C . ALA A 1 191 ? -2.598 -3.404 24.993 1.00 89.50 191 ALA A C 1
ATOM 1414 O O . ALA A 1 191 ? -2.486 -3.715 23.811 1.00 89.50 191 ALA A O 1
ATOM 1415 N N . ARG A 1 192 ? -3.783 -3.414 25.617 1.00 86.81 192 ARG A N 1
ATOM 1416 C CA . ARG A 1 192 ? -5.036 -3.824 24.959 1.00 86.81 192 ARG A CA 1
ATOM 1417 C C . ARG A 1 192 ? -5.436 -2.906 23.806 1.00 86.81 192 ARG A C 1
ATOM 1419 O O . ARG A 1 192 ? -5.923 -3.382 22.787 1.00 86.81 192 ARG A O 1
ATOM 1426 N N . VAL A 1 193 ? -5.246 -1.594 23.951 1.00 86.50 193 VAL A N 1
ATOM 1427 C CA . VAL A 1 193 ? -5.555 -0.643 22.870 1.00 86.50 193 VAL A CA 1
ATOM 1428 C C . VAL A 1 193 ? -4.549 -0.782 21.724 1.00 86.50 193 VAL A C 1
ATOM 1430 O O . VAL A 1 193 ? -4.949 -0.758 20.563 1.00 86.50 193 VAL A O 1
ATOM 1433 N N . GLU A 1 194 ? -3.263 -0.978 22.022 1.00 89.75 194 GLU A N 1
ATOM 1434 C CA . GLU A 1 194 ? -2.240 -1.266 21.007 1.00 89.75 194 GLU A CA 1
ATOM 1435 C C . GLU A 1 194 ? -2.559 -2.565 20.247 1.00 89.75 194 GLU A C 1
ATOM 1437 O O . GLU A 1 194 ? -2.552 -2.564 19.016 1.00 89.75 194 GLU A O 1
ATOM 1442 N N . GLU A 1 195 ? -2.944 -3.632 20.953 1.00 89.06 195 GLU A N 1
ATOM 1443 C CA . GLU A 1 195 ? -3.406 -4.892 20.356 1.00 89.06 195 GLU A CA 1
ATOM 1444 C C . GLU A 1 195 ? -4.637 -4.686 19.460 1.00 89.06 195 GLU A C 1
ATOM 1446 O O . GLU A 1 195 ? -4.661 -5.156 18.320 1.00 89.06 195 GLU A O 1
ATOM 1451 N N . ALA A 1 196 ? -5.633 -3.926 19.925 1.00 86.62 196 ALA A N 1
ATOM 1452 C CA . ALA A 1 196 ? -6.829 -3.619 19.147 1.00 86.62 196 ALA A CA 1
ATOM 1453 C C . ALA A 1 196 ? -6.509 -2.832 17.864 1.00 86.62 196 ALA A C 1
ATOM 1455 O O . ALA A 1 196 ? -7.082 -3.115 16.812 1.00 86.62 196 ALA A O 1
ATOM 1456 N N . ILE A 1 197 ? -5.566 -1.882 17.909 1.00 87.50 197 ILE A N 1
ATOM 1457 C CA . ILE A 1 197 ? -5.102 -1.162 16.712 1.00 87.50 197 ILE A CA 1
ATOM 1458 C C . ILE A 1 197 ? -4.380 -2.109 15.757 1.00 87.50 197 ILE A C 1
ATOM 1460 O O . ILE A 1 197 ? -4.612 -2.042 14.550 1.00 87.50 197 ILE A O 1
ATOM 1464 N N . SER A 1 198 ? -3.517 -2.991 16.262 1.00 86.88 198 SER A N 1
ATOM 1465 C CA . SER A 1 198 ? -2.841 -3.991 15.432 1.00 86.88 198 SER A CA 1
ATOM 1466 C C . SER A 1 198 ? -3.843 -4.921 14.745 1.00 86.88 198 SER A C 1
ATOM 1468 O O . SER A 1 198 ? -3.738 -5.141 13.538 1.00 86.88 198 SER A O 1
ATOM 1470 N N . ALA A 1 199 ? -4.862 -5.392 15.468 1.00 86.44 199 ALA A N 1
ATOM 1471 C CA . ALA A 1 199 ? -5.948 -6.192 14.908 1.00 86.44 199 ALA A CA 1
ATOM 1472 C C . ALA A 1 199 ? -6.768 -5.408 13.868 1.00 86.44 199 ALA A C 1
ATOM 1474 O O . ALA A 1 199 ? -7.056 -5.925 12.788 1.00 86.44 199 ALA A O 1
ATOM 1475 N N . ALA A 1 200 ? -7.080 -4.138 14.140 1.00 87.88 200 ALA A N 1
ATOM 1476 C CA . ALA A 1 200 ? -7.752 -3.257 13.189 1.00 87.88 200 ALA A CA 1
ATOM 1477 C C . ALA A 1 200 ? -6.922 -3.070 11.906 1.00 87.88 200 ALA A C 1
ATOM 1479 O O . ALA A 1 200 ? -7.453 -3.148 10.803 1.00 87.88 200 ALA A O 1
ATOM 1480 N N . MET A 1 201 ? -5.604 -2.893 12.016 1.00 86.00 201 MET A N 1
ATOM 1481 C CA . MET A 1 201 ? -4.716 -2.778 10.854 1.00 86.00 201 MET A CA 1
ATOM 1482 C C . MET A 1 201 ? -4.619 -4.077 10.044 1.00 86.00 201 MET A C 1
ATOM 1484 O O . MET A 1 201 ? -4.517 -4.014 8.816 1.00 86.00 201 MET A O 1
ATOM 1488 N N . ALA A 1 202 ? -4.682 -5.243 10.689 1.00 86.12 202 ALA A N 1
ATOM 1489 C CA . ALA A 1 202 ? -4.771 -6.522 9.988 1.00 86.12 202 ALA A CA 1
ATOM 1490 C C . ALA A 1 202 ? -6.102 -6.637 9.220 1.00 86.12 202 ALA A C 1
ATOM 1492 O O . ALA A 1 202 ? -6.096 -6.827 8.001 1.00 86.12 202 ALA A O 1
ATOM 1493 N N . ALA A 1 203 ? -7.230 -6.391 9.897 1.00 89.12 203 ALA A N 1
ATOM 1494 C CA . ALA A 1 203 ? -8.569 -6.427 9.303 1.00 89.12 203 ALA A CA 1
ATOM 1495 C C . ALA A 1 203 ? -8.752 -5.402 8.166 1.00 89.12 203 ALA A C 1
ATOM 1497 O O . ALA A 1 203 ? -9.440 -5.670 7.177 1.00 89.12 203 ALA A O 1
ATOM 1498 N N . TRP A 1 204 ? -8.092 -4.243 8.261 1.00 90.88 204 TRP A N 1
ATOM 1499 C CA . TRP A 1 204 ? -8.061 -3.241 7.194 1.00 90.88 204 TRP A CA 1
ATOM 1500 C C . TRP A 1 204 ? -7.535 -3.826 5.878 1.00 90.88 204 TRP A C 1
ATOM 1502 O O . TRP A 1 204 ? -8.145 -3.636 4.826 1.00 90.88 204 TRP A O 1
ATOM 1512 N N . HIS A 1 205 ? -6.447 -4.599 5.932 1.00 92.81 205 HIS A N 1
ATOM 1513 C CA . HIS A 1 205 ? -5.851 -5.217 4.746 1.00 92.81 205 HIS A CA 1
ATOM 1514 C C . HIS A 1 205 ? -6.581 -6.485 4.285 1.00 92.81 205 HIS A C 1
ATOM 1516 O O . HIS A 1 205 ? -6.377 -6.921 3.155 1.00 92.81 205 HIS A O 1
ATOM 1522 N N . GLU A 1 206 ? -7.487 -7.036 5.093 1.00 93.88 206 GLU A N 1
ATOM 1523 C CA . GLU A 1 206 ? -8.461 -8.048 4.661 1.00 93.88 206 GLU A CA 1
ATOM 1524 C C . GLU A 1 206 ? -9.622 -7.454 3.857 1.00 93.88 206 GLU A C 1
ATOM 1526 O O . GLU A 1 206 ? -10.335 -8.188 3.167 1.00 93.88 206 GLU A O 1
ATOM 1531 N N . PHE A 1 207 ? -9.808 -6.128 3.913 1.00 91.00 207 PHE A N 1
ATOM 1532 C CA . PHE A 1 207 ? -10.993 -5.430 3.403 1.00 91.00 207 PHE A CA 1
ATOM 1533 C C . PHE A 1 207 ? -12.293 -5.969 4.023 1.00 91.00 207 PHE A C 1
ATOM 1535 O O . PHE A 1 207 ? -13.347 -5.998 3.383 1.00 91.00 207 PHE A O 1
ATOM 1542 N N . ASN A 1 208 ? -12.209 -6.391 5.287 1.00 85.75 208 ASN A N 1
ATOM 1543 C CA . ASN A 1 208 ? -13.336 -6.834 6.091 1.00 85.75 208 ASN A CA 1
ATOM 1544 C C . ASN A 1 208 ? -13.731 -5.717 7.069 1.00 85.75 208 ASN A C 1
ATOM 1546 O O . ASN A 1 208 ? -13.223 -5.624 8.187 1.00 85.75 208 ASN A O 1
ATOM 1550 N N . LEU A 1 209 ? -14.629 -4.837 6.619 1.00 81.25 209 LEU A N 1
ATOM 1551 C CA . LEU A 1 209 ? -15.028 -3.653 7.386 1.00 81.25 209 LEU A CA 1
ATOM 1552 C C . LEU A 1 209 ? -15.840 -3.994 8.647 1.00 81.25 209 LEU A C 1
ATOM 1554 O O . LEU A 1 209 ? -15.839 -3.212 9.594 1.00 81.25 209 LEU A O 1
ATOM 1558 N N . GLU A 1 210 ? -16.493 -5.157 8.686 1.00 81.88 210 GLU A N 1
ATOM 1559 C CA . GLU A 1 210 ? -17.216 -5.622 9.874 1.00 81.88 210 GLU A CA 1
ATOM 1560 C C . GLU A 1 210 ? -16.240 -6.021 10.986 1.00 81.88 210 GLU A C 1
ATOM 1562 O O . GLU A 1 210 ? -16.325 -5.503 12.100 1.00 81.88 210 GLU A O 1
ATOM 1567 N N . SER A 1 211 ? -15.264 -6.880 10.675 1.00 78.31 211 SER A N 1
ATOM 1568 C CA . SER A 1 211 ? -14.235 -7.287 11.641 1.00 78.31 211 SER A CA 1
ATOM 1569 C C . SER A 1 211 ? -13.372 -6.110 12.097 1.00 78.31 211 SER A C 1
ATOM 1571 O O . SER A 1 211 ? -13.003 -6.035 13.268 1.00 78.31 211 SER A O 1
ATOM 1573 N N . LEU A 1 212 ? -13.117 -5.145 11.209 1.00 79.75 212 LEU A N 1
ATOM 1574 C CA . LEU A 1 212 ? -12.475 -3.882 11.563 1.00 79.75 212 LEU A CA 1
ATOM 1575 C C . LEU A 1 212 ? -13.282 -3.107 12.614 1.00 79.75 212 LEU A C 1
ATOM 1577 O O . LEU A 1 212 ? -12.730 -2.694 13.632 1.00 79.75 212 LEU A O 1
ATOM 1581 N N . GLY A 1 213 ? -14.591 -2.942 12.397 1.00 77.38 213 GLY A N 1
ATOM 1582 C CA . GLY A 1 213 ? -15.474 -2.286 13.360 1.00 77.38 213 GLY A CA 1
ATOM 1583 C C . GLY A 1 213 ? -15.480 -2.993 14.719 1.00 77.38 213 GLY A C 1
ATOM 1584 O O . GLY A 1 213 ? -15.379 -2.336 15.752 1.00 77.38 213 GLY A O 1
ATOM 1585 N N . GLN A 1 214 ? -15.520 -4.328 14.731 1.00 79.62 214 GLN A N 1
ATOM 1586 C CA . GLN A 1 214 ? -15.482 -5.125 15.964 1.00 79.62 214 GLN A CA 1
ATOM 1587 C C . GLN A 1 214 ? -14.170 -4.945 16.743 1.00 79.62 214 GLN A C 1
ATOM 1589 O O . GLN A 1 214 ? -14.209 -4.758 17.960 1.00 79.62 214 GLN A O 1
ATOM 1594 N N . ALA A 1 215 ? -13.020 -4.946 16.059 1.00 75.88 215 ALA A N 1
ATOM 1595 C CA . ALA A 1 215 ? -11.718 -4.713 16.688 1.00 75.88 215 ALA A CA 1
ATOM 1596 C C . ALA A 1 215 ? -11.642 -3.319 17.335 1.00 75.88 215 ALA A C 1
ATOM 1598 O O . ALA A 1 215 ? -11.173 -3.172 18.465 1.00 75.88 215 ALA A O 1
ATOM 1599 N N . LEU A 1 216 ? -12.167 -2.304 16.644 1.00 74.75 216 LEU A N 1
ATOM 1600 C CA . LEU A 1 216 ? -12.192 -0.928 17.134 1.00 74.75 216 LEU A CA 1
ATOM 1601 C C . LEU A 1 216 ? -13.119 -0.769 18.347 1.00 74.75 216 LEU A C 1
ATOM 1603 O O . LEU A 1 216 ? -12.712 -0.157 19.331 1.00 74.75 216 LEU A O 1
ATOM 1607 N N . VAL A 1 217 ? -14.313 -1.376 18.320 1.00 75.50 217 VAL A N 1
ATOM 1608 C CA . VAL A 1 217 ? -15.254 -1.378 19.458 1.00 75.50 217 VAL A CA 1
ATOM 1609 C C . VAL A 1 217 ? -14.657 -2.083 20.677 1.00 75.50 217 VAL A C 1
ATOM 1611 O O . VAL A 1 217 ? -14.808 -1.600 21.799 1.00 75.50 217 VAL A O 1
ATOM 1614 N N . HIS A 1 218 ? -13.951 -3.201 20.478 1.00 68.50 218 HIS A N 1
ATOM 1615 C CA . HIS A 1 218 ? -13.270 -3.894 21.570 1.00 68.50 218 HIS A CA 1
ATOM 1616 C C . HIS A 1 218 ? -12.197 -3.009 22.220 1.00 68.50 218 HIS A C 1
ATOM 1618 O O . HIS A 1 218 ? -12.143 -2.913 23.444 1.00 68.50 218 HIS A O 1
ATOM 1624 N N . GLY A 1 219 ? -11.394 -2.309 21.411 1.00 60.47 219 GLY A N 1
ATOM 1625 C CA . GLY A 1 219 ? -10.375 -1.380 21.901 1.00 60.47 219 GLY A CA 1
ATOM 1626 C C . GLY A 1 219 ? -10.951 -0.160 22.625 1.00 60.47 219 GLY A C 1
ATOM 1627 O O . GLY A 1 219 ? -10.399 0.268 23.635 1.00 60.47 219 GLY A O 1
ATOM 1628 N N . THR A 1 220 ? -12.076 0.390 22.161 1.00 61.44 220 THR A N 1
ATOM 1629 C CA . THR A 1 220 ? -12.688 1.583 22.772 1.00 61.44 220 THR A CA 1
ATOM 1630 C C . THR A 1 220 ? -13.531 1.265 23.995 1.00 61.44 220 THR A C 1
ATOM 1632 O O . THR A 1 220 ? -13.571 2.072 24.912 1.00 61.44 220 THR A O 1
ATOM 1635 N N . GLY A 1 221 ? -14.129 0.074 24.078 1.00 61.00 221 GLY A N 1
ATOM 1636 C CA . GLY A 1 221 ? -14.821 -0.383 25.289 1.00 61.00 221 GLY A CA 1
ATOM 1637 C C . GLY A 1 221 ? -13.894 -0.567 26.501 1.00 61.00 221 GLY A C 1
ATOM 1638 O O . GLY A 1 221 ? -14.372 -0.701 27.626 1.00 61.00 221 GLY A O 1
ATOM 1639 N N . VAL A 1 222 ? -12.572 -0.559 26.285 1.00 54.75 222 VAL A N 1
ATOM 1640 C CA . VAL A 1 222 ? -11.544 -0.482 27.339 1.00 54.75 222 VAL A CA 1
ATOM 1641 C C . VAL A 1 222 ? -11.316 0.961 27.812 1.00 54.75 222 VAL A C 1
ATOM 1643 O O . VAL A 1 222 ? -10.867 1.151 28.937 1.00 54.75 222 VAL A O 1
ATOM 1646 N N . LEU A 1 223 ? -11.620 1.970 26.987 1.00 50.22 223 LEU A N 1
ATOM 1647 C CA . LEU A 1 223 ? -11.504 3.393 27.343 1.00 50.22 223 LEU A CA 1
ATOM 1648 C C . LEU A 1 223 ? -12.648 3.862 28.254 1.00 50.22 223 LEU A C 1
ATOM 1650 O O . LEU A 1 223 ? -12.471 4.821 28.999 1.00 50.22 223 LEU A O 1
ATOM 1654 N N . ASP A 1 224 ? -13.786 3.166 28.215 1.00 51.03 224 ASP A N 1
ATOM 1655 C CA . ASP A 1 224 ? -14.966 3.436 29.048 1.00 51.03 224 ASP A CA 1
ATOM 1656 C C . ASP A 1 224 ? -14.903 2.754 30.440 1.00 51.03 224 ASP A C 1
ATOM 1658 O O . ASP A 1 224 ? -15.845 2.856 31.229 1.00 51.03 224 ASP A O 1
ATOM 1662 N N . GLN A 1 225 ? -13.800 2.052 30.746 1.00 45.28 225 GLN A N 1
ATOM 1663 C CA . GLN A 1 225 ? -13.491 1.369 32.020 1.00 45.28 225 GLN A CA 1
ATOM 1664 C C . GLN A 1 225 ? -12.224 1.955 32.650 1.00 45.28 225 GLN A C 1
ATOM 1666 O O . GLN A 1 225 ? -11.972 1.771 33.864 1.00 45.28 225 GLN A O 1
#

Secondary structure (DSSP, 8-state):
----------------------HHHHHTSSPPPTT-S--HHHHHTSHHHHTT--HHHHH-S-TT-SSHHHHTTT-SS-SGGGSS-HHHHHHHHHHHHTT-HHHHHHHHHSHHHHHHHTT-----HHHHH-TTS-----HHHHHHHHTTT----STT-HHHHHHHHHHHHHHHHHHHHSPPTT----HHHHHHHHHHHHHHHHHHHHT-HHHHHHHHHHHHTTTT-